Protein AF-A0A9E3C0Z9-F1 (afdb_monomer_lite)

Radius of gyration: 18.17 Å; chains: 1; bounding box: 45×45×58 Å

Foldseek 3Di:
DDDDDDPVVVVVVVVVVVVVVVVPDDDDPDPDPQDLVNLVVCCQVQVDASQLLQLLLVVQLVQKKWKWRRDQSQLNVCLVVLVVVVAHADDQPDPDAADNNQDDPRHGYAIQTAAIFGHDPDPLAATHGQADPCPSPDDQDCVRPQSVVLVVSQVRDSGHHNDGHQLNAADPVRAGPDPCRDFWMWIHHSSDIDIDTPVRVVVVCVSRVHDPRD

Structure (mmCIF, N/CA/C/O backbone):
data_AF-A0A9E3C0Z9-F1
#
_entry.id   AF-A0A9E3C0Z9-F1
#
loop_
_atom_site.group_PDB
_atom_site.id
_atom_site.type_symbol
_atom_site.label_atom_id
_atom_site.label_alt_id
_atom_site.label_comp_id
_atom_site.label_asym_id
_atom_site.label_entity_id
_atom_site.label_seq_id
_atom_site.pdbx_PDB_ins_code
_atom_site.Cartn_x
_atom_site.Cartn_y
_atom_site.Cartn_z
_atom_site.occupancy
_atom_site.B_iso_or_equiv
_atom_site.auth_seq_id
_atom_site.auth_comp_id
_atom_site.auth_asym_id
_atom_site.auth_atom_id
_atom_site.pdbx_PDB_model_num
ATOM 1 N N . MET A 1 1 ? 23.498 19.979 -34.510 1.00 37.72 1 MET A N 1
ATOM 2 C CA . MET A 1 1 ? 23.764 20.116 -33.060 1.00 37.72 1 MET A CA 1
ATOM 3 C C . MET A 1 1 ? 22.617 20.898 -32.436 1.00 37.72 1 MET A C 1
ATOM 5 O O . MET A 1 1 ? 22.517 22.094 -32.676 1.00 37.72 1 MET A O 1
ATOM 9 N N . ALA A 1 2 ? 21.702 20.225 -31.735 1.00 38.56 2 ALA A N 1
ATOM 10 C CA . ALA A 1 2 ? 20.576 20.875 -31.063 1.00 38.56 2 ALA A CA 1
ATOM 11 C C . ALA A 1 2 ? 21.010 21.354 -29.666 1.00 38.56 2 ALA A C 1
ATOM 13 O O . ALA A 1 2 ? 21.656 20.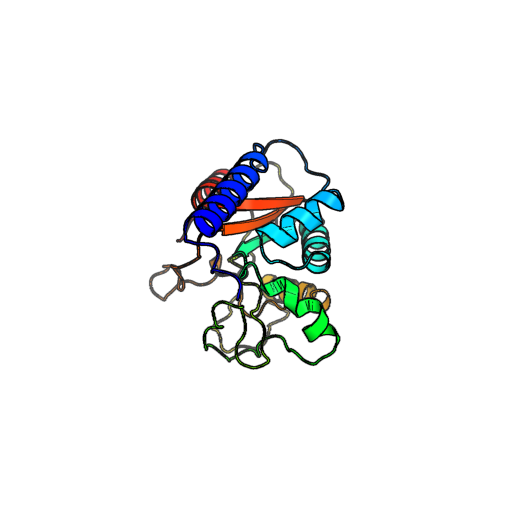607 -28.933 1.00 38.56 2 ALA A O 1
ATOM 14 N N . LYS A 1 3 ? 20.699 22.611 -29.325 1.00 37.94 3 LYS A N 1
ATOM 15 C CA . LYS A 1 3 ? 20.966 23.203 -28.002 1.00 37.94 3 LYS A CA 1
ATOM 16 C C . LYS A 1 3 ? 20.169 22.462 -26.913 1.00 37.94 3 LYS A C 1
ATOM 18 O O . LYS A 1 3 ? 19.029 22.083 -27.184 1.00 37.94 3 LYS A O 1
ATOM 23 N N . PRO A 1 4 ? 20.702 22.297 -25.689 1.00 42.84 4 PRO A N 1
ATOM 24 C CA . PRO A 1 4 ? 19.940 21.704 -24.601 1.00 42.84 4 PRO A CA 1
ATOM 25 C C . PRO A 1 4 ? 18.829 22.667 -24.165 1.00 42.84 4 PRO A C 1
ATOM 27 O O . PRO A 1 4 ? 19.066 23.862 -23.975 1.00 42.84 4 PRO A O 1
ATOM 30 N N . LEU A 1 5 ? 17.613 22.137 -24.021 1.00 43.59 5 LEU A N 1
ATOM 31 C CA . LEU A 1 5 ? 16.483 22.824 -23.399 1.00 43.59 5 LEU A CA 1
ATOM 32 C C . LEU A 1 5 ? 16.886 23.214 -21.970 1.00 43.59 5 LEU A C 1
ATOM 34 O O . LEU A 1 5 ? 17.076 22.362 -21.103 1.00 43.59 5 LEU A O 1
ATOM 38 N N . GLY A 1 6 ? 17.101 24.514 -21.771 1.00 38.06 6 GLY A N 1
ATOM 39 C CA . GLY A 1 6 ? 17.537 25.101 -20.511 1.00 38.06 6 GLY A CA 1
ATOM 40 C C . GLY A 1 6 ? 16.496 24.964 -19.401 1.00 38.06 6 GLY A C 1
ATOM 41 O O . GLY A 1 6 ? 15.332 24.653 -19.648 1.00 38.06 6 GLY A O 1
ATOM 42 N N . ALA A 1 7 ? 16.940 25.239 -18.174 1.00 44.16 7 ALA A N 1
ATOM 43 C CA . ALA A 1 7 ? 16.238 25.108 -16.893 1.00 44.16 7 ALA A CA 1
ATOM 44 C C . ALA A 1 7 ? 14.756 25.557 -16.843 1.00 44.16 7 ALA A C 1
ATOM 46 O O . ALA A 1 7 ? 14.018 25.080 -15.983 1.00 44.16 7 ALA A O 1
ATOM 47 N N . LEU A 1 8 ? 14.292 26.393 -17.781 1.00 42.88 8 LEU A N 1
ATOM 48 C CA . LEU A 1 8 ? 12.876 26.737 -17.950 1.00 42.88 8 LEU A CA 1
ATOM 49 C C . LEU A 1 8 ? 11.982 25.531 -18.289 1.00 42.88 8 LEU A C 1
ATOM 51 O O . LEU A 1 8 ? 10.854 25.477 -17.811 1.00 42.88 8 LEU A O 1
ATOM 55 N N . GLY A 1 9 ? 12.466 24.560 -19.075 1.00 37.34 9 GLY A N 1
ATOM 56 C CA . GLY A 1 9 ? 11.680 23.371 -19.438 1.00 37.34 9 GLY A CA 1
ATOM 57 C C . GLY A 1 9 ? 11.343 22.504 -18.221 1.00 37.34 9 GLY A C 1
ATOM 58 O O . GLY A 1 9 ? 10.203 22.088 -18.049 1.00 37.34 9 GLY A O 1
ATOM 59 N N . LYS A 1 10 ? 12.310 22.341 -17.306 1.00 43.31 10 LYS A N 1
ATOM 60 C CA . LYS A 1 10 ? 12.125 21.599 -16.049 1.00 43.31 10 LYS A CA 1
ATOM 61 C C . LYS A 1 10 ? 11.197 22.319 -15.066 1.00 43.31 10 LYS A C 1
ATOM 63 O O . LYS A 1 10 ? 10.419 21.666 -14.385 1.00 43.31 10 LYS A O 1
ATOM 68 N N . GLN A 1 11 ? 11.249 23.653 -14.995 1.00 40.62 11 GLN A N 1
ATOM 69 C CA . GLN A 1 11 ? 10.337 24.427 -14.141 1.00 40.62 11 GLN A CA 1
ATOM 70 C C . GLN A 1 11 ? 8.887 24.403 -14.644 1.00 40.62 11 GLN A C 1
ATOM 72 O O . GLN A 1 11 ? 7.968 24.394 -13.829 1.00 40.62 11 GLN A O 1
ATOM 77 N N . LEU A 1 12 ? 8.675 24.366 -15.963 1.00 37.91 12 LEU A N 1
ATOM 78 C CA . LEU A 1 12 ? 7.342 24.256 -16.559 1.00 37.91 12 LEU A CA 1
ATOM 79 C C . LEU A 1 12 ? 6.728 22.863 -16.366 1.00 37.91 12 LEU A C 1
ATOM 81 O O . LEU A 1 12 ? 5.563 22.792 -15.983 1.00 37.91 12 LEU A O 1
ATOM 85 N N . ASP A 1 13 ? 7.496 21.782 -16.531 1.00 41.84 13 ASP A N 1
ATOM 86 C CA . ASP A 1 13 ? 7.011 20.418 -16.252 1.00 41.84 13 ASP A CA 1
ATOM 87 C C . ASP A 1 13 ? 6.647 20.225 -14.771 1.00 41.84 13 ASP A C 1
ATOM 89 O O . ASP A 1 13 ? 5.604 19.655 -14.453 1.00 41.84 13 ASP A O 1
ATOM 93 N N . MET A 1 14 ? 7.445 20.789 -13.861 1.00 43.34 14 MET A N 1
ATOM 94 C CA . MET A 1 14 ? 7.212 20.721 -12.414 1.00 43.34 14 MET A CA 1
ATOM 95 C C . MET A 1 14 ? 6.005 21.572 -11.971 1.00 43.34 14 MET A C 1
ATOM 97 O O . MET A 1 14 ? 5.235 21.169 -11.108 1.00 43.34 14 MET A O 1
ATOM 101 N N . ALA A 1 15 ? 5.776 22.731 -12.598 1.00 36.97 15 ALA A N 1
ATOM 102 C CA . ALA A 1 15 ? 4.594 23.555 -12.328 1.00 36.97 15 ALA A CA 1
ATOM 103 C C . ALA A 1 15 ? 3.300 22.964 -12.929 1.00 36.97 15 ALA A C 1
ATOM 105 O O . ALA A 1 15 ? 2.201 23.198 -12.413 1.00 36.97 15 ALA A O 1
ATOM 106 N N . LEU A 1 16 ? 3.411 22.205 -14.025 1.00 34.78 16 LEU A N 1
ATOM 107 C CA . LEU A 1 16 ? 2.292 21.504 -14.657 1.00 34.78 16 LEU A CA 1
ATOM 108 C C . LEU A 1 16 ? 1.929 20.208 -13.915 1.00 34.78 16 LEU A C 1
ATOM 110 O O . LEU A 1 16 ? 0.736 19.899 -13.835 1.00 34.78 16 LEU A O 1
ATOM 114 N N . SER A 1 17 ? 2.901 19.499 -13.322 1.00 47.06 17 SER A N 1
ATOM 115 C CA . SER A 1 17 ? 2.630 18.371 -12.417 1.00 47.06 17 SER A CA 1
ATOM 116 C C . SER A 1 17 ? 1.926 18.851 -11.141 1.00 47.06 17 SER A C 1
ATOM 118 O O . SER A 1 17 ? 0.859 18.336 -10.807 1.00 47.06 17 SER A O 1
ATOM 120 N N . ASP A 1 18 ? 2.400 19.941 -10.529 1.00 41.12 18 ASP A N 1
ATOM 121 C CA . ASP A 1 18 ? 1.794 20.552 -9.336 1.00 41.12 18 ASP A CA 1
ATOM 122 C C . ASP A 1 18 ? 0.345 21.021 -9.560 1.00 41.12 18 ASP A C 1
ATOM 124 O O . ASP A 1 18 ? -0.516 20.895 -8.682 1.00 41.12 18 ASP A O 1
ATOM 128 N N . ARG A 1 19 ? 0.027 21.554 -10.750 1.00 38.38 19 ARG A N 1
ATOM 129 C CA . ARG A 1 19 ? -1.348 21.961 -11.096 1.00 38.38 19 ARG A CA 1
ATOM 130 C C . ARG A 1 19 ? -2.291 20.774 -11.285 1.00 38.38 19 ARG A C 1
ATOM 132 O O . ARG A 1 19 ? -3.454 20.877 -10.892 1.00 38.38 19 ARG A O 1
ATOM 139 N N . ARG A 1 20 ? -1.811 19.660 -11.848 1.00 43.78 20 ARG A N 1
ATOM 140 C CA . ARG A 1 20 ? -2.605 18.427 -12.007 1.00 43.78 20 ARG A CA 1
ATOM 141 C C . ARG A 1 20 ? -2.828 17.727 -10.664 1.00 43.78 20 ARG A C 1
ATOM 143 O O . ARG A 1 20 ? -3.947 17.296 -10.397 1.00 43.78 20 ARG A O 1
ATOM 150 N N . ILE A 1 21 ? -1.827 17.738 -9.780 1.00 47.19 21 ILE A N 1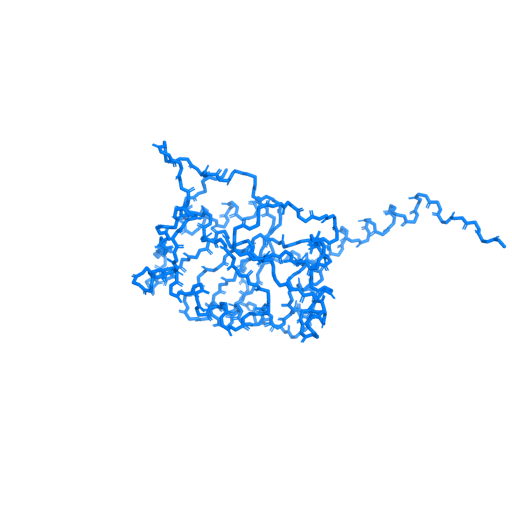
ATOM 151 C CA . ILE A 1 21 ? -1.921 17.226 -8.401 1.00 47.19 21 ILE A CA 1
ATOM 152 C C . ILE A 1 21 ? -2.981 17.994 -7.593 1.00 47.19 21 ILE A C 1
ATOM 154 O O . ILE A 1 21 ? -3.743 17.396 -6.836 1.00 47.19 21 ILE A O 1
ATOM 158 N N . ARG A 1 22 ? -3.106 19.316 -7.785 1.00 41.03 22 ARG A N 1
ATOM 159 C CA . ARG A 1 22 ? -4.135 20.127 -7.101 1.00 41.03 22 ARG A CA 1
ATOM 160 C C . ARG A 1 22 ? -5.556 19.891 -7.615 1.00 41.03 22 ARG A C 1
ATOM 162 O O . ARG A 1 22 ? -6.493 20.016 -6.832 1.00 41.03 22 ARG A O 1
ATOM 169 N N . GLN A 1 23 ? -5.739 19.545 -8.890 1.00 41.19 23 GLN A N 1
ATOM 170 C CA . GLN A 1 23 ? -7.071 19.292 -9.461 1.00 41.19 23 GLN A CA 1
ATOM 171 C C . GLN A 1 23 ? -7.642 17.907 -9.110 1.00 41.19 23 GLN A C 1
ATOM 173 O O . GLN A 1 23 ? -8.856 17.727 -9.182 1.00 41.19 23 GLN A O 1
ATOM 178 N N . ALA A 1 24 ? -6.808 16.961 -8.662 1.00 42.81 24 ALA A N 1
ATOM 179 C CA . ALA A 1 24 ? -7.244 15.637 -8.208 1.00 42.81 24 ALA A CA 1
ATOM 180 C C . ALA A 1 24 ? -7.701 15.592 -6.732 1.00 42.81 24 ALA A C 1
ATOM 182 O O . ALA A 1 24 ? -8.295 14.605 -6.297 1.00 42.81 24 ALA A O 1
ATOM 183 N N . ARG A 1 25 ? -7.476 16.654 -5.944 1.00 44.62 25 ARG A N 1
ATOM 184 C CA . ARG A 1 25 ? -7.856 16.706 -4.522 1.00 44.62 25 ARG A CA 1
ATOM 185 C C . ARG A 1 25 ? -9.339 17.038 -4.354 1.00 44.62 25 ARG A C 1
ATOM 187 O O . ARG A 1 25 ? -9.722 18.193 -4.176 1.00 44.62 25 ARG A O 1
ATOM 194 N N . ARG A 1 26 ? -10.187 16.010 -4.418 1.00 44.75 26 ARG A N 1
ATOM 195 C CA . ARG A 1 26 ? -11.605 16.100 -4.039 1.00 44.75 26 ARG A CA 1
ATOM 196 C C . ARG A 1 26 ? -11.797 15.771 -2.550 1.00 44.75 26 ARG A C 1
ATOM 198 O O . ARG A 1 26 ? -11.139 14.865 -2.044 1.00 44.75 26 ARG A O 1
ATOM 205 N N . PRO A 1 27 ? -12.698 16.476 -1.843 1.00 38.78 27 PRO A N 1
ATOM 206 C CA . PRO A 1 27 ? -12.999 16.200 -0.442 1.00 38.78 27 PRO A CA 1
ATOM 207 C C . PRO A 1 27 ? -13.620 14.806 -0.236 1.00 38.78 27 PRO A C 1
ATOM 209 O O . PRO A 1 27 ? -14.309 14.263 -1.097 1.00 38.78 27 PRO A O 1
ATOM 212 N N . MET A 1 28 ? -13.365 14.262 0.954 1.00 45.06 28 MET A N 1
ATOM 213 C CA . MET A 1 28 ? -13.504 12.868 1.403 1.00 45.06 28 MET A CA 1
ATOM 214 C C . MET A 1 28 ? -14.948 12.317 1.519 1.00 45.06 28 MET A C 1
ATOM 216 O O . MET A 1 28 ? -15.172 11.366 2.264 1.00 45.06 28 MET A O 1
ATOM 220 N N . SER A 1 29 ? -15.946 12.901 0.846 1.00 38.38 29 SER A N 1
ATOM 221 C CA . SER A 1 29 ? -17.374 12.611 1.091 1.00 38.38 29 SER A CA 1
ATOM 222 C C . SER A 1 29 ? -18.146 11.971 -0.069 1.00 38.38 29 SER A C 1
ATOM 224 O O . SER A 1 29 ? -19.364 11.844 0.022 1.00 38.38 29 SER A O 1
ATOM 226 N N . ALA A 1 30 ? -17.481 11.516 -1.131 1.00 39.59 30 ALA A N 1
ATOM 227 C CA . ALA A 1 30 ? -18.121 10.715 -2.175 1.00 39.59 30 ALA A CA 1
ATOM 228 C C . ALA A 1 30 ? -17.538 9.299 -2.171 1.00 39.59 30 ALA A C 1
ATOM 230 O O . ALA A 1 30 ? -16.322 9.133 -2.229 1.00 39.59 30 ALA A O 1
ATOM 231 N N . GLN A 1 31 ? -18.398 8.280 -2.100 1.00 40.19 31 GLN A N 1
ATOM 232 C CA . GLN A 1 31 ? -18.028 6.905 -2.436 1.00 40.19 31 GLN A CA 1
ATOM 233 C C . GLN A 1 31 ? -17.486 6.907 -3.868 1.00 40.19 31 GLN A C 1
ATOM 235 O O . GLN A 1 31 ? -18.240 7.080 -4.825 1.00 40.19 31 GLN A O 1
ATOM 240 N N . PHE A 1 32 ? -16.170 6.780 -4.020 1.00 41.69 32 PHE A N 1
ATOM 241 C CA . PHE A 1 32 ? -15.554 6.666 -5.332 1.00 41.69 32 PHE A CA 1
ATOM 242 C C . PHE A 1 32 ? -15.734 5.224 -5.800 1.00 41.69 32 PHE A C 1
ATOM 244 O O . PHE A 1 32 ? -15.020 4.325 -5.353 1.00 41.69 32 PHE A O 1
ATOM 251 N N . MET A 1 33 ? -16.679 5.007 -6.715 1.00 45.91 33 MET A N 1
ATOM 252 C CA . MET A 1 33 ? -16.516 3.932 -7.688 1.00 45.91 33 MET A CA 1
ATOM 253 C C . MET A 1 33 ? -15.377 4.377 -8.605 1.00 45.91 33 MET A C 1
ATOM 255 O O . MET A 1 33 ? -15.561 5.260 -9.438 1.00 45.91 33 MET A O 1
ATOM 259 N N . CYS A 1 34 ? -14.178 3.855 -8.352 1.00 59.25 34 CYS A N 1
ATOM 260 C CA . CYS A 1 34 ? -12.999 4.127 -9.166 1.00 59.25 34 CYS A CA 1
ATOM 261 C C . CYS A 1 34 ? -13.269 3.585 -10.575 1.00 59.25 34 CYS A C 1
ATOM 263 O O . CYS A 1 34 ? -13.591 2.408 -10.731 1.00 59.25 34 CYS A O 1
ATOM 265 N N . THR A 1 35 ? -13.215 4.449 -11.581 1.00 67.06 35 THR A N 1
ATOM 266 C CA . THR A 1 35 ? -13.269 4.045 -12.989 1.00 67.06 35 THR A CA 1
ATOM 267 C C . THR A 1 35 ? -11.887 3.575 -13.454 1.00 67.06 35 THR A C 1
ATOM 269 O O . THR A 1 35 ? -10.879 3.917 -12.835 1.00 67.06 35 THR A O 1
ATOM 272 N N . ASP A 1 36 ? -11.795 2.870 -14.584 1.00 66.25 36 ASP A N 1
ATOM 273 C CA . ASP A 1 36 ? -10.499 2.491 -15.182 1.00 66.25 36 ASP A CA 1
ATOM 274 C C . ASP A 1 36 ? -9.583 3.713 -15.409 1.00 66.25 36 ASP A C 1
ATOM 276 O O . ASP A 1 36 ? -8.363 3.646 -15.248 1.00 66.25 36 ASP A O 1
ATOM 280 N N . SER A 1 37 ? -10.178 4.870 -15.729 1.00 65.19 37 SER A N 1
ATOM 281 C CA . SER A 1 37 ? -9.447 6.131 -15.887 1.00 65.19 37 SER A CA 1
ATOM 282 C C . SER A 1 37 ? -8.872 6.655 -14.568 1.00 65.19 37 SER A C 1
ATOM 284 O O . SER A 1 37 ? -7.829 7.312 -14.584 1.00 65.19 37 SER A O 1
ATOM 286 N N . ASP A 1 38 ? -9.531 6.390 -13.440 1.00 84.00 38 ASP A N 1
ATOM 287 C CA . ASP A 1 38 ? -9.053 6.795 -12.117 1.00 84.00 38 ASP A CA 1
ATOM 288 C C . ASP A 1 38 ? -7.881 5.910 -11.669 1.00 84.00 38 ASP A C 1
ATOM 290 O O . ASP A 1 38 ? -6.926 6.412 -11.079 1.00 84.00 38 ASP A O 1
ATOM 294 N N . ILE A 1 39 ? -7.906 4.617 -12.014 1.00 86.50 39 ILE A N 1
ATOM 295 C CA . ILE A 1 39 ? -6.823 3.670 -11.707 1.00 86.50 39 ILE A CA 1
ATOM 296 C C . ILE A 1 39 ? -5.547 4.044 -12.465 1.00 86.50 39 ILE A C 1
ATOM 298 O O . ILE A 1 39 ? -4.479 4.118 -11.860 1.00 86.50 39 ILE A O 1
ATOM 302 N N . ALA A 1 40 ? -5.641 4.340 -13.764 1.00 86.19 40 ALA A N 1
ATOM 303 C CA . ALA A 1 40 ? -4.482 4.759 -14.556 1.00 86.19 40 ALA A CA 1
ATOM 304 C C . ALA A 1 40 ? -3.884 6.090 -14.060 1.00 86.19 40 ALA A C 1
ATOM 306 O O . ALA A 1 40 ? -2.664 6.251 -13.997 1.00 86.19 40 ALA A O 1
ATOM 307 N N . ALA A 1 41 ? -4.735 7.045 -13.667 1.00 87.62 41 ALA A N 1
ATOM 308 C CA . ALA A 1 41 ? -4.272 8.288 -13.057 1.00 87.62 41 ALA A CA 1
ATOM 309 C C . ALA A 1 41 ? -3.580 8.031 -11.708 1.00 87.62 41 ALA A C 1
ATOM 311 O O . ALA A 1 41 ? -2.529 8.612 -11.432 1.00 87.62 41 ALA A O 1
ATOM 312 N N . LEU A 1 42 ? -4.140 7.140 -10.886 1.00 90.19 42 LEU A N 1
ATOM 313 C CA . LEU A 1 42 ? -3.561 6.765 -9.602 1.00 90.19 42 LEU A CA 1
ATOM 314 C C . LEU A 1 42 ? -2.229 6.021 -9.764 1.00 90.19 42 LEU A C 1
ATOM 316 O O . LEU A 1 42 ? -1.317 6.295 -8.990 1.00 90.19 42 LEU A O 1
ATOM 320 N N . GLU A 1 43 ? -2.070 5.151 -10.765 1.00 91.31 43 GLU A N 1
ATOM 321 C CA . GLU A 1 43 ? -0.785 4.506 -11.087 1.00 91.31 43 GLU A CA 1
ATOM 322 C C . GLU A 1 43 ? 0.302 5.554 -11.348 1.00 91.31 43 GLU A C 1
ATOM 324 O O . GLU A 1 43 ? 1.357 5.527 -10.713 1.00 91.31 43 GLU A O 1
ATOM 329 N N . GLY A 1 44 ? 0.014 6.538 -12.205 1.00 87.25 44 GLY A N 1
ATOM 330 C CA . GLY A 1 44 ? 0.966 7.601 -12.523 1.00 87.25 44 GLY A CA 1
ATOM 331 C C . GLY A 1 44 ? 1.327 8.495 -11.331 1.00 87.25 44 GLY A C 1
ATOM 332 O O . GLY A 1 44 ? 2.460 8.956 -11.246 1.00 87.25 44 GLY A O 1
ATOM 333 N N . LEU A 1 45 ? 0.385 8.741 -10.413 1.00 88.69 45 LEU A N 1
ATOM 334 C CA . LEU A 1 45 ? 0.603 9.613 -9.250 1.00 88.69 45 LEU A CA 1
ATOM 335 C C . LEU A 1 45 ? 1.225 8.896 -8.047 1.00 88.69 45 LEU A C 1
ATOM 337 O O . LEU A 1 45 ? 1.955 9.516 -7.282 1.00 88.69 45 LEU A O 1
ATOM 341 N N . SER A 1 46 ? 0.907 7.618 -7.850 1.00 90.31 46 SER A N 1
ATOM 342 C CA . SER A 1 46 ? 1.371 6.842 -6.692 1.00 90.31 46 SER A CA 1
ATOM 343 C C . SER A 1 46 ? 2.596 5.986 -6.990 1.00 90.31 46 SER A C 1
ATOM 345 O O . SER A 1 46 ? 3.244 5.509 -6.065 1.00 90.31 46 SER A O 1
ATOM 347 N N . GLY A 1 47 ? 2.891 5.720 -8.265 1.00 89.12 47 GLY A N 1
ATOM 348 C CA . GLY A 1 47 ? 3.899 4.745 -8.669 1.00 89.12 47 GLY A CA 1
ATOM 349 C C . GLY A 1 47 ? 3.485 3.282 -8.444 1.00 89.12 47 GLY A C 1
ATOM 350 O O . GLY A 1 47 ? 4.303 2.382 -8.660 1.00 89.12 47 GLY A O 1
ATOM 351 N N . MET A 1 48 ? 2.253 3.022 -7.983 1.00 92.38 48 MET A N 1
ATOM 352 C CA . MET A 1 48 ? 1.699 1.675 -7.812 1.00 92.38 48 MET A CA 1
ATOM 353 C C . MET A 1 48 ? 1.167 1.133 -9.137 1.00 92.38 48 MET A C 1
ATOM 355 O O . MET A 1 48 ? 0.645 1.879 -9.950 1.00 92.38 48 MET A O 1
ATOM 359 N N . TYR A 1 49 ? 1.264 -0.175 -9.344 1.00 93.88 49 TYR A N 1
ATOM 360 C CA . TYR A 1 49 ? 0.854 -0.815 -10.589 1.00 93.88 49 TYR A CA 1
ATOM 361 C C . TYR A 1 49 ? -0.670 -0.979 -10.639 1.00 93.88 49 TYR A C 1
ATOM 363 O O . TYR A 1 49 ? -1.265 -1.464 -9.678 1.00 93.88 49 TYR A O 1
ATOM 371 N N . ALA A 1 50 ? -1.304 -0.612 -11.751 1.00 93.25 50 ALA A N 1
ATOM 372 C CA . ALA A 1 50 ? -2.760 -0.567 -11.902 1.00 93.25 50 ALA A CA 1
ATOM 373 C C . ALA A 1 50 ? -3.471 -1.892 -11.540 1.00 93.25 50 ALA A C 1
ATOM 375 O O . ALA A 1 50 ? -4.363 -1.871 -10.690 1.00 93.25 50 ALA A O 1
ATOM 376 N N . PRO A 1 51 ? -3.046 -3.067 -12.044 1.00 94.00 51 PRO A N 1
ATOM 377 C CA . PRO A 1 51 ? -3.605 -4.343 -11.594 1.00 94.00 51 PRO A CA 1
ATOM 378 C C . PRO A 1 51 ? -3.435 -4.617 -10.097 1.00 94.00 51 PRO A C 1
ATOM 380 O O . PRO A 1 51 ? -4.305 -5.233 -9.488 1.00 94.00 51 PRO A O 1
ATOM 383 N N . ASP A 1 52 ? -2.346 -4.159 -9.477 1.00 95.44 52 ASP A N 1
ATOM 384 C CA . ASP A 1 52 ? -2.153 -4.315 -8.033 1.00 95.44 52 ASP A CA 1
ATOM 385 C C . ASP A 1 52 ? -3.096 -3.383 -7.250 1.00 95.44 52 ASP A C 1
ATOM 387 O O . ASP A 1 52 ? -3.665 -3.806 -6.244 1.00 95.44 52 ASP A O 1
ATOM 391 N N . ILE A 1 53 ? -3.334 -2.157 -7.736 1.00 95.06 53 ILE A N 1
ATOM 392 C CA . ILE A 1 53 ? -4.342 -1.224 -7.196 1.00 95.06 53 ILE A CA 1
ATOM 393 C C . ILE A 1 53 ? -5.730 -1.880 -7.203 1.00 95.06 53 ILE A C 1
ATOM 395 O O . ILE A 1 53 ? -6.411 -1.872 -6.177 1.00 95.06 53 ILE A O 1
ATOM 399 N N . GLU A 1 54 ? -6.133 -2.500 -8.315 1.00 94.12 54 GLU A N 1
ATOM 400 C CA . GLU A 1 54 ? -7.415 -3.211 -8.426 1.00 94.12 54 GLU A CA 1
ATOM 401 C C . GLU A 1 54 ? -7.537 -4.344 -7.402 1.00 94.12 54 GLU A C 1
ATOM 403 O O . GLU A 1 54 ? -8.563 -4.472 -6.726 1.00 94.12 54 GLU A O 1
ATOM 408 N N . GLN A 1 55 ? -6.484 -5.156 -7.243 1.00 95.31 55 GLN A N 1
ATOM 409 C CA . GLN A 1 55 ? -6.474 -6.216 -6.234 1.00 95.31 55 GLN A CA 1
ATOM 410 C C . GLN A 1 55 ? -6.602 -5.630 -4.825 1.00 95.31 55 GLN A C 1
ATOM 412 O O . GLN A 1 55 ? -7.391 -6.124 -4.022 1.00 95.31 55 GLN A O 1
ATOM 417 N N . LEU A 1 56 ? -5.874 -4.559 -4.512 1.00 95.25 56 LEU A N 1
ATOM 418 C CA . LEU A 1 56 ? -5.928 -3.917 -3.198 1.00 95.25 56 LEU A CA 1
ATOM 419 C C . LEU A 1 56 ? -7.303 -3.319 -2.901 1.00 95.25 56 LEU A C 1
ATOM 421 O O . LEU A 1 56 ? -7.809 -3.486 -1.790 1.00 95.25 56 LEU A O 1
ATOM 425 N N . MET A 1 57 ? -7.948 -2.698 -3.889 1.00 93.75 57 MET A N 1
ATOM 426 C CA . MET A 1 57 ? -9.339 -2.266 -3.772 1.00 93.75 57 MET A CA 1
ATOM 427 C C . MET A 1 57 ? -10.270 -3.456 -3.520 1.00 93.75 57 MET A C 1
ATOM 429 O O . MET A 1 57 ? -11.089 -3.411 -2.603 1.00 93.75 57 MET A O 1
ATOM 433 N N . HIS A 1 58 ? -10.120 -4.553 -4.267 1.00 93.12 58 HIS A N 1
ATOM 434 C CA . HIS A 1 58 ? -10.924 -5.753 -4.053 1.00 93.12 58 HIS A CA 1
ATOM 435 C C . HIS A 1 58 ? -10.785 -6.283 -2.616 1.00 93.12 58 HIS A C 1
ATOM 437 O O . HIS A 1 58 ? -11.791 -6.540 -1.955 1.00 93.12 58 HIS A O 1
ATOM 443 N N . PHE A 1 59 ? -9.566 -6.358 -2.079 1.00 91.88 59 PHE A N 1
ATOM 444 C CA . PHE A 1 59 ? -9.342 -6.719 -0.674 1.00 91.88 59 PHE A CA 1
ATOM 445 C C . PHE A 1 59 ? -9.939 -5.697 0.303 1.00 91.88 59 PHE A C 1
ATOM 447 O O . PHE A 1 59 ? -10.556 -6.080 1.293 1.00 91.88 59 PHE A O 1
ATOM 454 N N . ALA A 1 60 ? -9.817 -4.398 0.034 1.00 91.56 60 ALA A N 1
ATOM 455 C CA . ALA A 1 60 ? -10.403 -3.364 0.886 1.00 91.56 60 ALA A CA 1
ATOM 456 C C . ALA A 1 60 ? -11.941 -3.421 0.921 1.00 91.56 60 ALA A C 1
ATOM 458 O O . ALA A 1 60 ? -12.561 -3.004 1.904 1.00 91.56 60 ALA A O 1
ATOM 459 N N . SER A 1 61 ? -12.576 -3.967 -0.121 1.00 89.62 61 SER A N 1
ATOM 460 C CA . SER A 1 61 ? -14.030 -4.158 -0.157 1.00 89.62 61 SER A CA 1
ATOM 461 C C . SER A 1 61 ? -14.527 -5.159 0.896 1.00 89.62 61 SER A C 1
ATOM 463 O O . SER A 1 61 ? -15.660 -5.046 1.359 1.00 89.62 61 SER A O 1
ATOM 465 N N . SER A 1 62 ? -13.667 -6.070 1.374 1.00 87.56 62 SER A N 1
ATOM 466 C CA . SER A 1 62 ? -14.000 -7.055 2.413 1.00 87.56 62 SER A CA 1
ATOM 467 C C . SER A 1 62 ? -13.909 -6.504 3.847 1.00 87.56 62 SER A C 1
ATOM 469 O O . SER A 1 62 ? -13.702 -7.267 4.791 1.00 87.56 62 SER A O 1
ATOM 471 N N . GLY A 1 63 ? -13.998 -5.182 4.025 1.00 87.25 63 GLY A N 1
ATOM 472 C CA . GLY A 1 63 ? -13.903 -4.532 5.337 1.00 87.25 63 GLY A CA 1
ATOM 473 C C . GLY A 1 63 ? -12.472 -4.361 5.851 1.00 87.25 63 GLY A C 1
ATOM 474 O O . GLY A 1 63 ? -12.260 -4.292 7.061 1.00 87.25 63 GLY A O 1
ATOM 475 N N . LEU A 1 64 ? -11.483 -4.304 4.957 1.00 90.19 64 LEU A N 1
ATOM 476 C CA . LEU A 1 64 ? -10.101 -3.985 5.312 1.00 90.19 64 LEU A CA 1
ATOM 477 C C . LEU A 1 64 ? -9.791 -2.515 5.011 1.00 90.19 64 LEU A C 1
ATOM 479 O O . LEU A 1 64 ? -10.224 -1.966 3.998 1.00 90.19 64 LEU A O 1
ATOM 483 N N . LEU A 1 65 ? -9.011 -1.903 5.895 1.00 91.75 65 LEU A N 1
ATOM 484 C CA . LEU A 1 65 ? -8.299 -0.656 5.653 1.00 91.75 65 LEU A CA 1
ATOM 485 C C . LEU A 1 65 ? -6.831 -1.001 5.419 1.00 91.75 65 LEU A C 1
ATOM 487 O O . LEU A 1 65 ? -6.199 -1.610 6.284 1.00 91.75 65 LEU A O 1
ATOM 491 N N . LEU A 1 66 ? -6.310 -0.605 4.261 1.00 93.44 66 LEU A N 1
ATOM 492 C CA . LEU A 1 66 ? -4.905 -0.764 3.904 1.00 93.44 66 LEU A CA 1
ATOM 493 C C . LEU A 1 66 ? -4.315 0.609 3.602 1.00 93.44 66 LEU A C 1
ATOM 495 O O . LEU A 1 66 ? -4.932 1.404 2.897 1.00 93.44 66 LEU A O 1
ATOM 499 N N . ILE A 1 67 ? -3.121 0.890 4.107 1.00 93.75 67 ILE A N 1
ATOM 500 C CA . ILE A 1 67 ? -2.413 2.141 3.825 1.00 93.75 67 ILE A CA 1
ATOM 501 C C . ILE A 1 67 ? -1.004 1.788 3.392 1.00 93.75 67 ILE A C 1
ATOM 503 O O . ILE A 1 67 ? -0.291 1.090 4.111 1.00 93.75 67 ILE A O 1
ATOM 507 N N . PHE A 1 68 ? -0.603 2.292 2.234 1.00 93.94 68 PHE A N 1
ATOM 508 C CA . PHE A 1 68 ? 0.733 2.109 1.683 1.00 93.94 68 PHE A CA 1
ATOM 509 C C . PHE A 1 68 ? 1.417 3.455 1.544 1.00 93.94 68 PHE A C 1
ATOM 511 O O . PHE A 1 68 ? 0.779 4.438 1.165 1.00 93.94 68 PHE A O 1
ATOM 518 N N . ARG A 1 69 ? 2.724 3.495 1.798 1.00 92.38 69 ARG A N 1
ATOM 519 C CA . ARG A 1 69 ? 3.543 4.596 1.290 1.00 92.38 69 ARG A CA 1
ATOM 520 C C . ARG A 1 69 ? 3.641 4.455 -0.226 1.00 92.38 69 ARG A C 1
ATOM 522 O O . ARG A 1 69 ? 3.855 3.347 -0.722 1.00 92.38 69 ARG A O 1
ATOM 529 N N . CYS A 1 70 ? 3.520 5.565 -0.947 1.00 90.88 70 CYS A N 1
ATOM 530 C CA . CYS A 1 70 ? 3.731 5.554 -2.388 1.00 90.88 70 CYS A CA 1
ATOM 531 C C . CYS A 1 70 ? 5.171 5.097 -2.696 1.00 90.88 70 CYS A C 1
ATOM 533 O O . CYS A 1 70 ? 6.123 5.610 -2.091 1.00 90.88 70 CYS A O 1
ATOM 535 N N . PRO A 1 71 ? 5.369 4.108 -3.583 1.00 87.44 71 PRO A N 1
ATOM 536 C CA . PRO A 1 71 ? 6.693 3.805 -4.114 1.00 87.44 71 PRO A CA 1
ATOM 537 C C . PRO A 1 71 ? 7.231 4.976 -4.959 1.00 87.44 71 PRO A C 1
ATOM 539 O O . PRO A 1 71 ? 6.556 5.976 -5.182 1.00 87.44 71 PRO A O 1
ATOM 542 N N . SER A 1 72 ? 8.467 4.853 -5.459 1.00 81.25 72 SER A N 1
ATOM 543 C CA . SER A 1 72 ? 8.981 5.811 -6.452 1.00 81.25 72 SER A CA 1
ATOM 544 C C . SER A 1 72 ? 8.055 5.835 -7.673 1.00 81.25 72 SER A C 1
ATOM 546 O O . SER A 1 72 ? 7.604 4.769 -8.103 1.00 81.25 72 SER A O 1
ATOM 548 N N . GLU A 1 73 ? 7.827 7.018 -8.250 1.00 73.75 73 GLU A N 1
ATOM 549 C CA . GLU A 1 73 ? 6.945 7.247 -9.407 1.00 73.75 73 GLU A CA 1
ATOM 550 C C . GLU A 1 73 ? 7.271 6.341 -10.610 1.00 73.75 73 GLU A C 1
ATOM 552 O O . GLU A 1 73 ? 6.394 6.022 -11.402 1.00 73.75 73 GLU A O 1
ATOM 557 N N . TYR A 1 74 ? 8.505 5.839 -10.716 1.00 75.62 74 TYR A N 1
ATOM 558 C CA . TYR A 1 74 ? 8.936 4.947 -11.800 1.00 75.62 74 TYR A CA 1
ATOM 559 C C . TYR A 1 74 ? 8.779 3.453 -11.494 1.00 75.62 74 TYR A C 1
ATOM 561 O O . TYR A 1 74 ? 9.078 2.616 -12.345 1.00 75.62 74 TYR A O 1
ATOM 569 N N . SER A 1 75 ? 8.329 3.080 -10.295 1.00 78.19 75 SER A N 1
ATOM 570 C CA . SER A 1 75 ? 8.351 1.679 -9.851 1.00 78.19 75 SER A CA 1
ATOM 571 C C . SER A 1 75 ? 7.436 0.793 -10.701 1.00 78.19 75 SER A C 1
ATOM 573 O O . SER A 1 75 ? 7.851 -0.297 -11.102 1.00 78.19 75 SER A O 1
ATOM 575 N N . TYR A 1 76 ? 6.241 1.277 -11.062 1.00 84.19 76 TYR A N 1
ATOM 576 C CA . TYR A 1 76 ? 5.308 0.546 -11.929 1.00 84.19 76 TYR A CA 1
ATOM 577 C C . TYR A 1 76 ? 5.883 0.258 -13.328 1.00 84.19 76 TYR A C 1
ATOM 579 O O . TYR A 1 76 ? 5.534 -0.755 -13.937 1.00 84.19 76 TYR A O 1
ATOM 587 N N . ALA A 1 77 ? 6.823 1.073 -13.826 1.00 86.25 77 ALA A N 1
ATOM 588 C CA . ALA A 1 77 ? 7.429 0.883 -15.147 1.00 86.25 77 ALA A CA 1
ATOM 589 C C . ALA A 1 77 ? 8.174 -0.462 -15.269 1.00 86.25 77 ALA A C 1
ATOM 591 O O . ALA A 1 77 ? 8.347 -0.990 -16.370 1.00 86.25 77 ALA A O 1
ATOM 592 N N . TYR A 1 78 ? 8.564 -1.063 -14.140 1.00 87.00 78 TYR A N 1
ATOM 593 C CA . TYR A 1 78 ? 9.210 -2.374 -14.098 1.00 87.00 78 TYR A CA 1
ATOM 594 C C . TYR A 1 78 ? 8.240 -3.557 -14.107 1.00 87.00 78 TYR A C 1
ATOM 596 O O . TYR A 1 78 ? 8.708 -4.695 -14.156 1.00 87.00 78 TYR A O 1
ATOM 604 N N . ALA A 1 79 ? 6.921 -3.337 -14.119 1.00 86.94 79 ALA A N 1
ATOM 605 C CA . ALA A 1 79 ? 5.928 -4.411 -14.117 1.00 86.94 79 ALA A CA 1
ATOM 606 C C . ALA A 1 79 ? 6.173 -5.433 -15.243 1.00 86.94 79 ALA A C 1
ATOM 608 O O . ALA A 1 79 ? 6.266 -6.635 -14.988 1.00 86.94 79 ALA A O 1
ATOM 609 N N . LYS A 1 80 ? 6.405 -4.954 -16.474 1.00 85.62 80 LYS A N 1
ATOM 610 C CA . LYS A 1 80 ? 6.729 -5.815 -17.627 1.00 85.62 80 LYS A CA 1
ATOM 611 C C . LYS A 1 80 ? 8.019 -6.608 -17.419 1.00 85.62 80 LYS A C 1
ATOM 613 O O . LYS A 1 80 ? 8.078 -7.784 -17.767 1.00 85.62 80 LYS A O 1
ATOM 618 N N . SER A 1 81 ? 9.042 -5.992 -16.830 1.00 87.44 81 SER A N 1
ATOM 619 C CA . SER A 1 81 ? 10.320 -6.653 -16.542 1.00 87.44 81 SER A CA 1
ATOM 620 C C . SER A 1 81 ? 10.183 -7.725 -15.459 1.00 87.44 81 SER A C 1
ATOM 622 O O . SER A 1 81 ? 10.811 -8.778 -15.556 1.00 87.44 81 SER A O 1
ATOM 624 N N . ILE A 1 82 ? 9.338 -7.498 -14.447 1.00 86.75 82 ILE A N 1
ATOM 625 C CA . ILE A 1 82 ? 9.021 -8.501 -13.421 1.00 86.75 82 ILE A CA 1
ATOM 626 C C . ILE A 1 82 ? 8.273 -9.680 -14.056 1.00 86.75 82 ILE A C 1
ATOM 628 O O . ILE A 1 82 ? 8.658 -10.829 -13.846 1.00 86.75 82 ILE A O 1
ATOM 632 N N . GLN A 1 83 ? 7.252 -9.411 -14.876 1.00 87.38 83 GLN A N 1
ATOM 633 C CA . GLN A 1 83 ? 6.476 -10.444 -15.574 1.00 87.38 83 GLN A CA 1
ATOM 634 C C . GLN A 1 83 ? 7.334 -11.269 -16.545 1.00 87.38 83 GLN A C 1
ATOM 636 O O . GLN A 1 83 ? 7.177 -12.484 -16.626 1.00 87.38 83 GLN A O 1
ATOM 641 N N . ALA A 1 84 ? 8.272 -10.625 -17.244 1.00 87.25 84 ALA A N 1
ATOM 642 C CA . ALA A 1 84 ? 9.229 -11.284 -18.132 1.00 87.25 84 ALA A CA 1
ATOM 643 C C . ALA A 1 84 ? 10.384 -11.985 -17.384 1.00 87.25 84 ALA A C 1
ATOM 645 O O . ALA A 1 84 ? 11.214 -12.642 -18.011 1.00 87.25 84 ALA A O 1
ATOM 646 N N . GLY A 1 85 ? 10.481 -11.828 -16.059 1.00 85.62 85 GLY A N 1
ATOM 647 C CA . GLY A 1 85 ? 11.531 -12.420 -15.226 1.00 85.62 85 GLY A CA 1
ATOM 648 C C . GLY A 1 85 ? 12.920 -11.781 -15.365 1.00 85.62 85 GLY A C 1
ATOM 649 O O . GLY A 1 85 ? 13.889 -12.300 -14.800 1.00 85.62 85 GLY A O 1
ATOM 650 N N . THR A 1 86 ? 13.036 -10.664 -16.090 1.00 87.62 86 THR A N 1
ATOM 651 C CA . THR A 1 86 ? 14.284 -9.899 -16.260 1.00 87.62 86 THR A CA 1
ATOM 652 C C . THR A 1 86 ? 14.566 -8.986 -15.067 1.00 87.62 86 THR A C 1
ATOM 654 O O . THR A 1 86 ? 15.726 -8.701 -14.767 1.00 87.62 86 THR A O 1
ATOM 657 N N . ALA A 1 87 ? 13.519 -8.602 -14.337 1.00 87.44 87 ALA A N 1
ATOM 658 C CA . ALA A 1 87 ? 13.591 -8.007 -13.011 1.00 87.44 87 ALA A CA 1
ATOM 659 C C . ALA A 1 87 ? 12.928 -8.931 -11.980 1.00 87.44 87 ALA A C 1
ATOM 661 O O . ALA A 1 87 ? 12.167 -9.836 -12.325 1.00 87.44 87 ALA A O 1
ATOM 662 N N . ARG A 1 88 ? 13.234 -8.739 -10.696 1.00 85.25 88 ARG A N 1
ATOM 663 C CA . ARG A 1 88 ? 12.640 -9.521 -9.601 1.00 85.25 88 ARG A CA 1
ATOM 664 C C . ARG A 1 88 ? 12.217 -8.606 -8.459 1.00 85.25 88 ARG A C 1
ATOM 666 O O . ARG A 1 88 ? 12.921 -7.635 -8.198 1.00 85.25 88 ARG A O 1
ATOM 673 N N . PRO A 1 89 ? 11.149 -8.928 -7.716 1.00 81.25 89 PRO A N 1
ATOM 674 C CA . PRO A 1 89 ? 10.938 -8.317 -6.415 1.00 81.25 89 PRO A CA 1
ATOM 675 C C . PRO A 1 89 ? 12.177 -8.542 -5.553 1.00 81.25 89 PRO A C 1
ATOM 677 O O . PRO A 1 89 ? 12.833 -9.589 -5.635 1.00 81.25 89 PRO A O 1
ATOM 680 N N . LYS A 1 90 ? 12.519 -7.545 -4.747 1.00 78.69 90 LYS A N 1
ATOM 681 C CA . LYS A 1 90 ? 13.632 -7.654 -3.811 1.00 78.69 90 LYS A CA 1
ATOM 682 C C . LYS A 1 90 ? 13.444 -8.879 -2.884 1.00 78.69 90 LYS A C 1
ATOM 684 O O . LYS A 1 90 ? 12.317 -9.196 -2.530 1.00 78.69 90 LYS A O 1
ATOM 689 N N . PRO A 1 91 ? 14.477 -9.648 -2.523 1.00 75.62 91 PRO A N 1
ATOM 690 C CA . PRO A 1 91 ? 14.301 -10.742 -1.572 1.00 75.62 91 PRO A CA 1
ATOM 691 C C . PRO A 1 91 ? 14.149 -10.214 -0.142 1.00 75.62 91 PRO A C 1
ATOM 693 O O . PRO A 1 91 ? 14.819 -9.247 0.232 1.00 75.62 91 PRO A O 1
ATOM 696 N N . ALA A 1 92 ? 13.354 -10.911 0.676 1.00 65.38 92 ALA A N 1
ATOM 697 C CA . ALA A 1 92 ? 13.330 -10.686 2.119 1.00 65.38 92 ALA A CA 1
ATOM 698 C C . ALA A 1 92 ? 14.756 -10.832 2.688 1.00 65.38 92 ALA A C 1
ATOM 700 O O . ALA A 1 92 ? 15.457 -11.798 2.382 1.00 65.38 92 ALA A O 1
ATOM 701 N N . GLY A 1 93 ? 15.210 -9.848 3.469 1.00 66.06 93 GLY A N 1
ATOM 702 C CA . GLY A 1 93 ? 16.571 -9.801 4.021 1.00 66.06 93 GLY A CA 1
ATOM 703 C C . GLY A 1 93 ? 17.574 -8.950 3.230 1.00 66.06 93 GLY A C 1
ATOM 704 O O . GLY A 1 93 ? 18.698 -8.755 3.693 1.00 66.06 93 GLY A O 1
ATOM 705 N N . VAL A 1 94 ? 17.190 -8.385 2.079 1.00 72.25 94 VAL A N 1
ATOM 706 C CA . VAL A 1 94 ? 18.001 -7.366 1.396 1.00 72.25 94 VAL A CA 1
ATOM 707 C C . VAL A 1 94 ? 17.535 -5.976 1.835 1.00 72.25 94 VAL A C 1
ATOM 709 O O . VAL A 1 94 ? 16.484 -5.496 1.426 1.00 72.25 94 VAL A O 1
ATOM 712 N N . TYR A 1 95 ? 18.345 -5.286 2.639 1.00 71.62 95 TYR A N 1
ATOM 713 C CA . TYR A 1 95 ? 18.002 -3.972 3.216 1.00 71.62 95 TYR A CA 1
ATOM 714 C C . TYR A 1 95 ? 18.614 -2.776 2.476 1.00 71.62 95 TYR A C 1
ATOM 716 O O . TYR A 1 95 ? 18.346 -1.625 2.809 1.00 71.62 95 TYR A O 1
ATOM 724 N N . GLN A 1 96 ? 19.430 -3.030 1.453 1.00 80.50 96 GLN A N 1
ATOM 725 C CA . GLN A 1 96 ? 20.061 -1.983 0.647 1.00 80.50 96 GLN A CA 1
ATOM 726 C C . GLN A 1 96 ? 18.996 -1.146 -0.066 1.00 80.50 96 GLN A C 1
ATOM 728 O O . GLN A 1 96 ? 18.053 -1.702 -0.628 1.00 80.50 96 GLN A O 1
ATOM 733 N N . LYS A 1 97 ? 19.115 0.1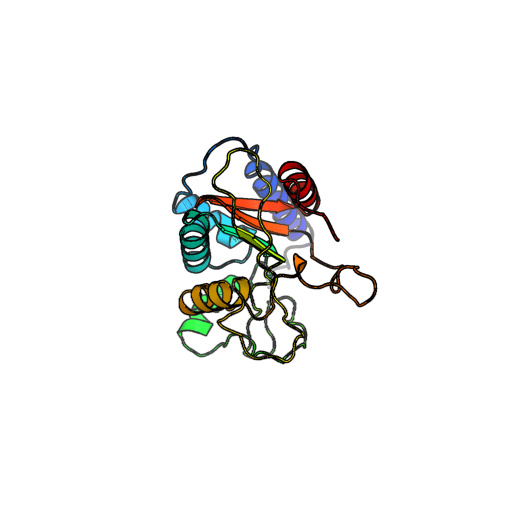81 -0.024 1.00 76.88 97 LYS A N 1
ATOM 734 C CA . LYS A 1 97 ? 18.146 1.071 -0.672 1.00 76.88 97 LYS A CA 1
ATOM 735 C C . LYS A 1 97 ? 18.255 0.962 -2.194 1.00 76.88 97 LYS A C 1
ATOM 737 O O . LYS A 1 97 ? 19.356 0.845 -2.726 1.00 76.88 97 LYS A O 1
ATOM 742 N N . SER A 1 98 ? 17.112 1.011 -2.867 1.00 78.69 98 SER A N 1
ATOM 743 C CA . SER A 1 98 ? 17.055 1.187 -4.315 1.00 78.69 98 SER A CA 1
ATOM 744 C C . SER A 1 98 ? 17.570 2.578 -4.702 1.00 78.69 98 SER A C 1
ATOM 746 O O . SER A 1 98 ? 17.553 3.501 -3.885 1.00 78.69 98 SER A O 1
ATOM 748 N N . ASN A 1 99 ? 18.039 2.728 -5.938 1.00 80.50 99 ASN A N 1
ATOM 749 C CA . ASN A 1 99 ? 18.392 4.026 -6.511 1.00 80.50 99 ASN A CA 1
ATOM 750 C C . ASN A 1 99 ? 17.137 4.875 -6.810 1.00 80.50 99 ASN A C 1
ATOM 752 O O . ASN A 1 99 ? 16.009 4.446 -6.567 1.00 80.50 99 ASN A O 1
ATOM 756 N N . GLU A 1 100 ? 17.331 6.074 -7.362 1.00 77.00 100 GLU A N 1
ATOM 757 C CA . GLU A 1 100 ? 16.255 7.007 -7.750 1.00 77.00 100 GLU A CA 1
ATOM 758 C C . GLU A 1 100 ? 15.216 6.411 -8.720 1.00 77.00 100 GLU A C 1
ATOM 760 O O . GLU A 1 100 ? 14.045 6.783 -8.679 1.00 77.00 100 GLU A O 1
ATOM 765 N N . TYR A 1 101 ? 15.607 5.410 -9.513 1.00 76.00 101 TYR A N 1
ATOM 766 C CA . TYR A 1 101 ? 14.720 4.688 -10.427 1.00 76.00 101 TYR A CA 1
ATOM 767 C C . TYR A 1 101 ? 13.985 3.517 -9.758 1.00 76.00 101 TYR A C 1
ATOM 769 O O . TYR A 1 101 ? 13.255 2.800 -10.422 1.00 76.00 101 TYR A O 1
ATOM 777 N N . GLY A 1 102 ? 14.174 3.269 -8.459 1.00 73.25 102 GLY A N 1
ATOM 778 C CA . GLY A 1 102 ? 13.524 2.151 -7.768 1.00 73.25 102 GLY A CA 1
ATOM 779 C C . GLY A 1 102 ? 14.181 0.785 -8.006 1.00 73.25 102 GLY A C 1
ATOM 780 O O . GLY A 1 102 ? 13.563 -0.243 -7.722 1.00 73.25 102 GLY A O 1
ATOM 781 N N . LEU A 1 103 ? 15.439 0.761 -8.468 1.00 79.06 103 LEU A N 1
ATOM 782 C CA . LEU A 1 103 ? 16.214 -0.463 -8.680 1.00 79.06 103 LEU A CA 1
ATOM 783 C C . LEU A 1 103 ? 17.368 -0.654 -7.692 1.00 79.06 103 LEU A C 1
ATOM 785 O O . LEU A 1 103 ? 18.095 0.275 -7.346 1.00 79.06 103 LEU A O 1
ATOM 789 N N . LEU A 1 104 ? 17.618 -1.916 -7.356 1.00 81.38 104 LEU A N 1
ATOM 790 C CA . LEU A 1 104 ? 18.857 -2.413 -6.766 1.00 81.38 104 LEU A CA 1
ATOM 791 C C . LEU A 1 104 ? 19.380 -3.567 -7.635 1.00 81.38 104 LEU A C 1
ATOM 793 O O . LEU A 1 104 ? 19.002 -4.728 -7.465 1.00 81.38 104 LEU A O 1
ATOM 797 N N . GLY A 1 105 ? 20.224 -3.255 -8.619 1.00 85.44 105 GLY A N 1
ATOM 798 C CA . GLY A 1 105 ? 20.607 -4.223 -9.649 1.00 85.44 105 GLY A CA 1
ATOM 799 C C . GLY A 1 105 ? 19.381 -4.669 -10.453 1.00 85.44 105 GLY A C 1
ATOM 800 O O . GLY A 1 105 ? 18.756 -3.852 -11.119 1.00 85.44 105 GLY A O 1
ATOM 801 N N . LYS A 1 106 ? 19.015 -5.955 -10.366 1.00 83.56 106 LYS A N 1
ATOM 802 C CA . LYS A 1 106 ? 17.788 -6.507 -10.981 1.00 83.56 106 LYS A CA 1
ATOM 803 C C . LYS A 1 106 ? 16.563 -6.481 -10.063 1.00 83.56 106 LYS A C 1
ATOM 805 O O . LYS A 1 106 ? 15.511 -6.993 -10.445 1.00 83.56 106 LYS A O 1
ATOM 810 N N . TYR A 1 107 ? 16.724 -5.999 -8.831 1.00 84.44 107 TYR A N 1
ATOM 811 C CA . TYR A 1 107 ? 15.661 -6.004 -7.839 1.00 84.44 107 TYR A CA 1
ATOM 812 C C . TYR A 1 107 ? 14.852 -4.721 -7.896 1.00 84.44 107 TYR A C 1
ATOM 814 O O . TYR A 1 107 ? 15.427 -3.638 -7.932 1.00 84.44 107 TYR A O 1
ATOM 822 N N . VAL A 1 108 ? 13.535 -4.866 -7.867 1.00 81.69 108 VAL A N 1
ATOM 823 C CA . VAL A 1 108 ? 12.580 -3.760 -7.828 1.00 81.69 108 VAL A CA 1
ATOM 824 C C . VAL A 1 108 ? 12.065 -3.605 -6.402 1.00 81.69 108 VAL A C 1
ATOM 826 O O . VAL A 1 108 ? 11.880 -4.608 -5.700 1.00 81.69 108 VAL A O 1
ATOM 829 N N . SER A 1 109 ? 11.874 -2.354 -5.982 1.00 74.69 109 SER A N 1
ATOM 830 C CA . SER A 1 109 ? 11.314 -2.007 -4.673 1.00 74.69 109 SER A CA 1
ATOM 831 C C . SER A 1 109 ? 9.969 -2.692 -4.416 1.00 74.69 109 SER A C 1
ATOM 833 O O . SER A 1 109 ? 9.158 -2.885 -5.321 1.00 74.69 109 SER A O 1
ATOM 835 N N . ASP A 1 110 ? 9.755 -3.059 -3.162 1.00 81.56 110 ASP A N 1
ATOM 836 C CA . ASP A 1 110 ? 8.505 -3.567 -2.620 1.00 81.56 110 ASP A CA 1
ATOM 837 C C . ASP A 1 110 ? 7.503 -2.457 -2.299 1.00 81.56 110 ASP A C 1
ATOM 839 O O . ASP A 1 110 ? 7.841 -1.271 -2.267 1.00 81.56 110 ASP A O 1
ATOM 843 N N . TYR A 1 111 ? 6.260 -2.861 -2.040 1.00 89.50 111 TYR A N 1
ATOM 844 C CA . TYR A 1 111 ? 5.281 -1.979 -1.418 1.00 89.50 111 TYR A CA 1
ATOM 845 C C . TYR A 1 111 ? 5.505 -1.921 0.089 1.00 89.50 111 TYR A C 1
ATOM 847 O O . TYR A 1 111 ? 5.566 -2.950 0.765 1.00 89.50 111 TYR A O 1
ATOM 855 N N . ASP A 1 112 ? 5.599 -0.696 0.603 1.00 87.56 112 ASP A N 1
ATOM 856 C CA . ASP A 1 112 ? 5.771 -0.424 2.025 1.00 87.56 112 ASP A CA 1
ATOM 857 C C . ASP A 1 112 ? 4.392 -0.244 2.674 1.00 87.56 112 ASP A C 1
ATOM 859 O O . ASP A 1 112 ? 3.734 0.792 2.524 1.00 87.56 112 ASP A O 1
ATOM 863 N N . LEU A 1 113 ? 3.920 -1.314 3.319 1.00 89.50 113 LEU A N 1
ATOM 864 C CA . LEU A 1 113 ? 2.638 -1.350 4.012 1.00 89.50 113 LEU A CA 1
ATOM 865 C C . LEU A 1 113 ? 2.769 -0.616 5.350 1.00 89.50 113 LEU A C 1
ATOM 867 O O . LEU A 1 113 ? 3.452 -1.058 6.270 1.00 89.50 113 LEU A O 1
ATOM 871 N N . MET A 1 114 ? 2.048 0.488 5.482 1.00 87.94 114 MET A N 1
ATOM 872 C CA . MET A 1 114 ? 2.009 1.285 6.705 1.00 87.94 114 MET A CA 1
ATOM 873 C C . MET A 1 114 ? 1.019 0.703 7.705 1.00 87.94 114 MET A C 1
ATOM 875 O O . MET A 1 114 ? 1.319 0.559 8.888 1.00 87.94 114 MET A O 1
ATOM 879 N N . CYS A 1 115 ? -0.168 0.351 7.218 1.00 87.69 115 CYS A N 1
ATOM 880 C CA . CYS A 1 115 ? -1.293 0.014 8.070 1.00 87.69 115 CYS A CA 1
ATOM 881 C C . CYS A 1 115 ? -2.163 -1.065 7.433 1.00 87.69 115 CYS A C 1
ATOM 883 O O . CYS A 1 115 ? -2.459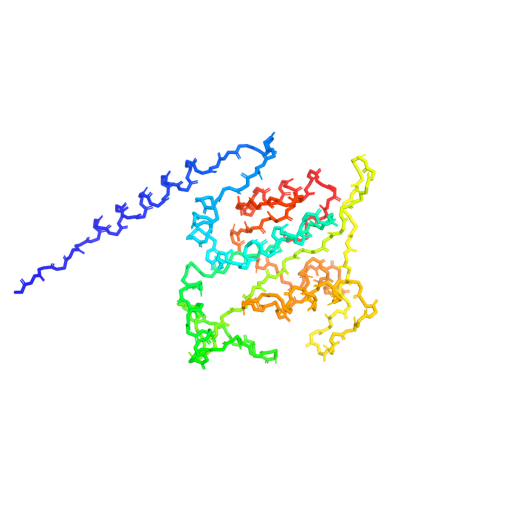 -1.027 6.238 1.00 87.69 115 CYS A O 1
ATOM 885 N N . ILE A 1 116 ? -2.564 -2.025 8.265 1.00 88.56 116 ILE A N 1
ATOM 886 C CA . ILE A 1 116 ? -3.583 -3.022 7.963 1.00 88.56 116 ILE A CA 1
ATOM 887 C C . ILE A 1 116 ? -4.511 -3.166 9.165 1.00 88.56 116 ILE A C 1
ATOM 889 O O . ILE A 1 116 ? -4.110 -3.600 10.245 1.00 88.56 116 ILE A O 1
ATOM 893 N N . TRP A 1 117 ? -5.759 -2.762 8.985 1.00 87.56 117 TRP A N 1
ATOM 894 C CA . TRP A 1 117 ? -6.752 -2.799 10.047 1.00 87.56 117 TRP A CA 1
ATOM 895 C C . TRP A 1 117 ? -8.050 -3.394 9.514 1.00 87.56 117 TRP A C 1
ATOM 897 O O . TRP A 1 117 ? -8.377 -3.275 8.330 1.00 87.56 117 TRP A O 1
ATOM 907 N N . ARG A 1 118 ? -8.813 -4.036 10.395 1.00 87.31 118 ARG A N 1
ATOM 908 C CA . ARG A 1 118 ? -10.173 -4.467 10.079 1.00 87.31 118 ARG A CA 1
ATOM 909 C C . ARG A 1 118 ? -11.141 -3.366 10.475 1.00 87.31 118 ARG A C 1
ATOM 911 O O . ARG A 1 118 ? -11.122 -2.897 11.608 1.00 87.31 118 ARG A O 1
ATOM 918 N N . LEU A 1 119 ? -11.987 -2.955 9.545 1.00 82.06 119 LEU A N 1
ATOM 919 C CA . LEU A 1 119 ? -13.075 -2.038 9.840 1.00 82.06 119 LEU A CA 1
ATOM 920 C C . LEU A 1 119 ? -14.132 -2.817 10.610 1.00 82.06 119 LEU A C 1
ATOM 922 O O . LEU A 1 119 ? -14.567 -3.885 10.174 1.00 82.06 119 LEU A O 1
ATOM 926 N N . SER A 1 120 ? -14.513 -2.305 11.771 1.00 72.25 120 SER A N 1
ATOM 927 C CA . SER A 1 120 ? -15.603 -2.895 12.528 1.00 72.25 120 SER A CA 1
ATOM 928 C C . SER A 1 120 ? -16.936 -2.646 11.811 1.00 72.25 120 SER A C 1
ATOM 930 O O . SER A 1 120 ? -17.136 -1.620 11.159 1.00 72.25 120 SER A O 1
ATOM 932 N N . SER A 1 121 ? -17.840 -3.621 11.902 1.00 63.12 121 SER A N 1
ATOM 933 C CA . SER A 1 121 ? -19.180 -3.573 11.308 1.00 63.12 121 SER A CA 1
ATOM 934 C C . SER A 1 121 ? -20.127 -2.609 12.028 1.00 63.12 121 SER A C 1
ATOM 936 O O . SER A 1 121 ? -21.181 -2.274 11.494 1.00 63.12 121 SER A O 1
ATOM 938 N N . GLU A 1 122 ? -19.775 -2.162 13.234 1.00 60.66 122 GLU A N 1
ATOM 939 C CA . GLU A 1 122 ? -20.562 -1.195 13.997 1.00 60.66 122 GLU A CA 1
ATOM 940 C C . GLU A 1 122 ? -20.220 0.235 13.556 1.00 60.66 122 GLU A C 1
ATOM 942 O O . GLU A 1 122 ? -19.064 0.666 13.598 1.00 60.66 122 GLU A O 1
ATOM 947 N N . ALA A 1 123 ? -21.226 0.997 13.123 1.00 48.19 123 ALA A N 1
ATOM 948 C CA . ALA A 1 123 ? -21.039 2.370 12.667 1.00 48.19 123 ALA A CA 1
ATOM 949 C C . ALA A 1 123 ? -20.318 3.218 13.735 1.00 48.19 123 ALA A C 1
ATOM 951 O O . ALA A 1 123 ? -20.790 3.348 14.861 1.00 48.19 123 ALA A O 1
ATOM 952 N N . GLY A 1 124 ? -19.170 3.802 13.374 1.00 49.38 124 GLY A N 1
ATOM 953 C CA . GLY A 1 124 ? -18.390 4.671 14.264 1.00 49.38 124 GLY A CA 1
ATOM 954 C C . GLY A 1 124 ? -17.421 3.956 15.210 1.00 49.38 124 GLY A C 1
ATOM 955 O O . GLY A 1 124 ? -16.769 4.627 16.008 1.00 49.38 124 GLY A O 1
ATOM 956 N N . THR A 1 125 ? -17.277 2.633 15.122 1.00 51.47 125 THR A N 1
ATOM 957 C CA . THR A 1 125 ? -16.254 1.920 15.899 1.00 51.47 125 THR A CA 1
ATOM 958 C C . THR A 1 125 ? -14.894 1.968 15.207 1.00 51.47 125 THR A C 1
ATOM 960 O O . THR A 1 125 ? -14.786 1.917 13.977 1.00 51.47 125 THR A O 1
ATOM 963 N N . ALA A 1 126 ? -13.853 2.140 16.025 1.00 57.75 126 ALA A N 1
ATOM 964 C CA . ALA A 1 126 ? -12.472 2.252 15.584 1.00 57.75 126 ALA A CA 1
ATOM 965 C C . ALA A 1 126 ? -12.093 1.050 14.716 1.00 57.75 126 ALA A C 1
ATOM 967 O O . ALA A 1 126 ? -12.581 -0.069 14.906 1.00 57.75 126 ALA A O 1
ATOM 968 N N . ALA A 1 127 ? -11.204 1.280 13.755 1.00 65.25 127 ALA A N 1
ATOM 969 C CA . ALA A 1 127 ? -10.566 0.168 13.086 1.00 65.25 127 ALA A CA 1
ATOM 970 C C . ALA A 1 127 ? -9.913 -0.730 14.168 1.00 65.25 127 ALA A C 1
ATOM 972 O O . ALA A 1 127 ? -9.442 -0.233 15.191 1.00 65.25 127 ALA A O 1
ATOM 973 N N . VAL A 1 128 ? -9.855 -2.042 13.954 1.00 63.81 128 VAL A N 1
ATOM 974 C CA . VAL A 1 128 ? -9.136 -2.970 14.837 1.00 63.81 128 VAL A CA 1
ATOM 975 C C . VAL A 1 128 ? -7.776 -3.267 14.208 1.00 63.81 128 VAL A C 1
ATOM 977 O O . VAL A 1 128 ? -7.749 -3.753 13.069 1.00 63.81 128 VAL A O 1
ATOM 980 N N . PRO A 1 129 ? -6.655 -2.977 14.893 1.00 66.56 129 PRO A N 1
ATOM 981 C CA . PRO A 1 129 ? -5.339 -3.238 14.338 1.00 66.56 129 PRO A CA 1
ATOM 982 C C . PRO A 1 129 ? -5.167 -4.743 14.142 1.00 66.56 129 PRO A C 1
ATOM 984 O O . PRO A 1 129 ? -5.422 -5.542 15.045 1.00 66.56 129 PRO A O 1
ATOM 987 N N . LEU A 1 130 ? -4.723 -5.140 12.952 1.00 69.50 130 LEU A N 1
ATOM 988 C CA . LEU A 1 130 ? -4.198 -6.482 12.755 1.00 69.50 130 LEU A CA 1
ATOM 989 C C . LEU A 1 130 ? -2.700 -6.390 13.067 1.00 69.50 130 LEU A C 1
ATOM 991 O O . LEU A 1 130 ? -1.917 -5.891 12.262 1.00 69.50 130 LEU A O 1
ATOM 995 N N . HIS A 1 131 ? -2.319 -6.793 14.279 1.00 64.19 131 HIS A N 1
ATOM 996 C CA . HIS A 1 131 ? -0.930 -6.733 14.731 1.00 64.19 131 HIS A CA 1
ATOM 997 C C . HIS A 1 131 ? -0.084 -7.800 14.043 1.00 64.19 131 HIS A C 1
ATOM 999 O O . HIS A 1 131 ? -0.428 -8.975 14.108 1.00 64.19 131 HIS A O 1
ATOM 1005 N N . THR A 1 132 ? 1.041 -7.409 13.443 1.00 57.44 132 THR A N 1
ATOM 1006 C CA . THR A 1 132 ? 2.107 -8.347 13.055 1.00 57.44 132 THR A CA 1
ATOM 1007 C C . THR A 1 132 ? 3.106 -8.465 14.208 1.00 57.44 132 THR A C 1
ATOM 1009 O O . THR A 1 132 ? 3.764 -7.470 14.514 1.00 57.44 132 THR A O 1
ATOM 1012 N N . ASP A 1 133 ? 3.308 -9.652 14.784 1.00 54.25 133 ASP A N 1
ATOM 1013 C CA . ASP A 1 133 ? 4.412 -9.926 15.733 1.00 54.25 133 ASP A CA 1
ATOM 1014 C C . ASP A 1 133 ? 5.746 -10.145 14.984 1.00 54.25 133 ASP A C 1
ATOM 1016 O O . ASP A 1 133 ? 6.584 -10.979 15.342 1.00 54.25 133 ASP A O 1
ATOM 1020 N N . TRP A 1 134 ? 5.941 -9.406 13.890 1.00 50.91 134 TRP A N 1
ATOM 1021 C CA . TRP A 1 134 ? 7.051 -9.590 12.969 1.00 50.91 134 TRP A CA 1
ATOM 1022 C C . TRP A 1 134 ? 8.304 -8.888 13.501 1.00 50.91 134 TRP A C 1
ATOM 1024 O O . TRP A 1 134 ? 8.452 -7.670 13.424 1.00 50.91 134 TRP A O 1
ATOM 1034 N N . ASP A 1 135 ? 9.259 -9.667 14.002 1.00 52.06 135 ASP A N 1
ATOM 1035 C CA . ASP A 1 135 ? 10.543 -9.180 14.525 1.00 52.06 135 ASP A CA 1
ATOM 1036 C C . ASP A 1 135 ? 11.613 -8.934 13.437 1.00 52.06 135 ASP A C 1
ATOM 1038 O O . ASP A 1 135 ? 12.771 -8.625 13.738 1.00 52.06 135 ASP A O 1
ATOM 1042 N N . GLY A 1 136 ? 11.244 -9.053 12.158 1.00 48.19 136 GLY A N 1
ATOM 1043 C CA . GLY A 1 136 ? 12.166 -8.935 11.025 1.00 48.19 136 GLY A CA 1
ATOM 1044 C C . GLY A 1 136 ? 12.938 -10.219 10.710 1.00 48.19 136 GLY A C 1
ATOM 1045 O O . GLY A 1 136 ? 13.748 -10.210 9.784 1.00 48.19 136 GLY A O 1
ATOM 1046 N N . LYS A 1 137 ? 12.734 -11.299 11.478 1.00 47.50 137 LYS A N 1
ATOM 1047 C CA . LYS A 1 137 ? 13.493 -12.557 11.373 1.00 47.50 137 LYS A CA 1
ATOM 1048 C C . LYS A 1 137 ? 12.616 -13.800 11.232 1.00 47.50 137 LYS A C 1
ATOM 1050 O O . LYS A 1 137 ? 13.133 -14.844 10.834 1.00 47.50 137 LYS A O 1
ATOM 1055 N N . ARG A 1 138 ? 11.331 -13.722 11.572 1.00 49.50 138 ARG A N 1
ATOM 1056 C CA . ARG A 1 138 ? 10.408 -14.860 11.491 1.00 49.50 138 ARG A CA 1
ATOM 1057 C C . ARG A 1 138 ? 9.823 -15.046 10.094 1.00 49.50 138 ARG A C 1
ATOM 1059 O O . ARG A 1 138 ? 9.669 -14.100 9.335 1.00 49.50 138 ARG A O 1
ATOM 1066 N N . ALA A 1 139 ? 9.544 -16.303 9.753 1.00 50.47 139 ALA A N 1
ATOM 1067 C CA . ALA A 1 139 ? 8.671 -16.642 8.636 1.00 50.47 139 ALA A CA 1
ATOM 1068 C C . ALA A 1 139 ? 7.230 -16.245 8.982 1.00 50.47 139 ALA A C 1
ATOM 1070 O O . ALA A 1 139 ? 6.900 -16.167 10.163 1.00 50.47 139 ALA A O 1
ATOM 1071 N N . LEU A 1 140 ? 6.396 -16.036 7.959 1.00 56.34 140 LEU A N 1
ATOM 1072 C CA . LEU A 1 140 ? 4.979 -15.712 8.138 1.00 56.34 140 LEU A CA 1
ATOM 1073 C C . LEU A 1 140 ? 4.308 -16.784 9.016 1.00 56.34 140 LEU A C 1
ATOM 1075 O O . LEU A 1 140 ? 4.222 -17.941 8.602 1.00 56.34 140 LEU A O 1
ATOM 1079 N N . ASP A 1 141 ? 3.856 -16.399 10.204 1.00 58.88 141 ASP A N 1
ATOM 1080 C CA . ASP A 1 141 ? 2.984 -17.158 11.083 1.00 58.88 141 ASP A CA 1
ATOM 1081 C C . ASP A 1 141 ? 1.542 -17.053 10.554 1.00 58.88 141 ASP A C 1
ATOM 1083 O O . ASP A 1 141 ? 0.901 -16.004 10.665 1.00 58.88 141 ASP A O 1
ATOM 1087 N N . PRO A 1 142 ? 0.981 -18.130 9.977 1.00 59.47 142 PRO A N 1
ATOM 1088 C CA . PRO A 1 142 ? -0.386 -18.121 9.468 1.00 59.47 142 PRO A CA 1
ATOM 1089 C C . PRO A 1 142 ? -1.441 -17.950 10.572 1.00 59.47 142 PRO A C 1
ATOM 1091 O O . PRO A 1 142 ? -2.605 -17.699 10.254 1.00 59.47 142 PRO A O 1
ATOM 1094 N N . HIS A 1 143 ? -1.066 -18.084 11.848 1.00 63.12 143 HIS A N 1
ATOM 1095 C CA . HIS A 1 143 ? -1.937 -17.812 12.988 1.00 63.12 143 HIS A CA 1
ATOM 1096 C C . HIS A 1 143 ? -1.979 -16.326 13.357 1.00 63.12 143 HIS A C 1
ATOM 1098 O O . HIS A 1 143 ? -2.894 -15.912 14.070 1.00 63.12 143 HIS A O 1
ATOM 1104 N N . ASN A 1 144 ? -1.057 -15.509 12.833 1.00 72.12 144 ASN A N 1
ATOM 1105 C CA . ASN A 1 144 ? -1.129 -14.062 12.940 1.00 72.12 144 ASN A CA 1
ATOM 1106 C C . ASN A 1 144 ? -2.108 -13.504 11.877 1.00 72.12 144 ASN A C 1
ATOM 1108 O O . ASN A 1 144 ? -1.861 -13.631 10.671 1.00 72.12 144 ASN A O 1
ATOM 1112 N N . PRO A 1 145 ? -3.216 -12.849 12.279 1.00 77.44 145 PRO A N 1
ATOM 1113 C CA . PRO A 1 145 ? -4.232 -12.371 11.341 1.00 77.44 145 PRO A CA 1
ATOM 1114 C C . PRO A 1 145 ? -3.715 -11.393 10.279 1.00 77.44 145 PRO A C 1
ATOM 1116 O O . PRO A 1 145 ? -4.214 -11.395 9.154 1.00 77.44 145 PRO A O 1
ATOM 1119 N N . ALA A 1 146 ? -2.730 -10.559 10.612 1.00 79.94 146 ALA A N 1
ATOM 1120 C CA . ALA A 1 146 ? -2.151 -9.607 9.670 1.00 79.94 146 ALA A CA 1
ATOM 1121 C C . ALA A 1 146 ? -1.281 -10.315 8.629 1.00 79.94 146 ALA A C 1
ATOM 1123 O O . ALA A 1 146 ? -1.381 -10.040 7.433 1.00 79.94 146 ALA A O 1
ATOM 1124 N N . GLU A 1 147 ? -0.472 -11.277 9.067 1.00 79.25 147 GLU A N 1
ATOM 1125 C CA . GLU A 1 147 ? 0.415 -12.044 8.192 1.00 79.25 147 GLU A CA 1
ATOM 1126 C C . GLU A 1 147 ? -0.364 -12.965 7.250 1.00 79.25 147 GLU A C 1
ATOM 1128 O O . GLU A 1 147 ? -0.010 -13.088 6.075 1.00 79.25 147 GLU A O 1
ATOM 1133 N N . ALA A 1 148 ? -1.487 -13.526 7.710 1.00 82.62 148 ALA A N 1
ATOM 1134 C CA . ALA A 1 148 ? -2.416 -14.259 6.855 1.00 82.62 148 ALA A CA 1
ATOM 1135 C C . ALA A 1 148 ? -2.968 -13.379 5.716 1.00 82.62 148 ALA A C 1
ATOM 1137 O O . ALA A 1 148 ? -3.029 -13.823 4.561 1.00 82.62 148 ALA A O 1
ATOM 1138 N N . VAL A 1 149 ? -3.320 -12.118 6.008 1.00 86.88 149 VAL A N 1
ATOM 1139 C CA . VAL A 1 149 ? -3.780 -11.167 4.984 1.00 86.88 149 VAL A CA 1
ATOM 1140 C C . VAL A 1 149 ? -2.640 -10.758 4.052 1.00 86.88 149 VAL A C 1
ATOM 1142 O O . VAL A 1 149 ? -2.824 -10.800 2.838 1.00 86.88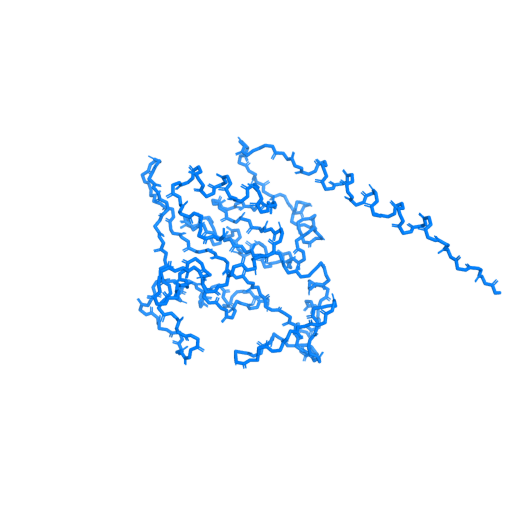 149 VAL A O 1
ATOM 1145 N N . ILE A 1 150 ? -1.450 -10.440 4.572 1.00 87.50 150 ILE A N 1
ATOM 1146 C CA . ILE A 1 150 ? -0.272 -10.110 3.748 1.00 87.50 150 ILE A CA 1
ATOM 1147 C C . ILE A 1 150 ? 0.080 -11.277 2.818 1.00 87.50 150 ILE A C 1
ATOM 1149 O O . ILE A 1 150 ? 0.335 -11.075 1.631 1.00 87.50 150 ILE A O 1
ATOM 1153 N N . GLY A 1 151 ? 0.044 -12.514 3.317 1.00 86.50 151 GLY A N 1
ATOM 1154 C CA . GLY A 1 151 ? 0.250 -13.712 2.509 1.00 86.50 151 GLY A CA 1
ATOM 1155 C C . GLY A 1 151 ? -0.804 -13.867 1.410 1.00 86.50 151 GLY A C 1
ATOM 1156 O O . GLY A 1 151 ? -0.469 -14.251 0.288 1.00 86.50 151 GLY A O 1
ATOM 1157 N N . ALA A 1 152 ? -2.069 -13.551 1.699 1.00 89.94 152 ALA A N 1
ATOM 1158 C CA . ALA A 1 152 ? -3.144 -13.555 0.708 1.00 89.94 152 ALA A CA 1
ATOM 1159 C C . ALA A 1 152 ? -2.969 -12.471 -0.362 1.00 89.94 152 ALA A C 1
ATOM 1161 O O . ALA A 1 152 ? -3.092 -12.785 -1.548 1.00 89.94 152 ALA A O 1
ATOM 1162 N N . LEU A 1 153 ? -2.609 -11.253 0.043 1.00 91.50 153 LEU A N 1
ATOM 1163 C CA . LEU A 1 153 ? -2.274 -10.147 -0.851 1.00 91.50 153 LEU A CA 1
ATOM 1164 C C . LEU A 1 153 ? -1.103 -10.523 -1.760 1.00 91.50 153 LEU A C 1
ATOM 1166 O O . LEU A 1 153 ? -1.234 -10.516 -2.979 1.00 91.50 153 LEU A O 1
ATOM 1170 N N . ASN A 1 154 ? 0.013 -10.976 -1.188 1.00 90.81 154 ASN A N 1
ATOM 1171 C CA . ASN A 1 154 ? 1.201 -11.351 -1.948 1.00 90.81 154 ASN A CA 1
ATOM 1172 C C . ASN A 1 154 ? 0.929 -12.450 -2.986 1.00 90.81 154 ASN A C 1
ATOM 1174 O O . ASN A 1 154 ? 1.585 -12.471 -4.017 1.00 90.81 154 ASN A O 1
ATOM 1178 N N . ARG A 1 155 ? -0.040 -13.354 -2.788 1.00 91.31 155 ARG A N 1
ATOM 1179 C CA . ARG A 1 155 ? -0.413 -14.337 -3.829 1.00 91.31 155 ARG A CA 1
ATOM 1180 C C . ARG A 1 155 ? -1.055 -13.709 -5.071 1.00 91.31 155 ARG A C 1
ATOM 1182 O O . ARG A 1 155 ? -1.087 -14.369 -6.107 1.00 91.31 155 ARG A O 1
ATOM 1189 N N . LYS A 1 156 ? -1.585 -12.492 -4.964 1.00 94.06 156 LYS A N 1
ATOM 1190 C CA . LYS A 1 156 ? -2.288 -11.775 -6.035 1.00 94.06 156 LYS A CA 1
ATOM 1191 C C . LYS A 1 156 ? -1.477 -10.621 -6.618 1.00 94.06 156 LYS A C 1
ATOM 1193 O O . LYS A 1 156 ? -1.625 -10.353 -7.802 1.00 94.06 156 LYS A O 1
ATOM 1198 N N . LEU A 1 157 ? -0.618 -9.993 -5.816 1.00 92.56 157 LEU A N 1
ATOM 1199 C CA . LEU A 1 157 ? 0.168 -8.836 -6.237 1.00 92.56 157 LEU A CA 1
ATOM 1200 C C . LEU A 1 157 ? 1.396 -9.222 -7.074 1.00 92.56 157 LEU A C 1
ATOM 1202 O O . LEU A 1 157 ? 2.100 -10.207 -6.793 1.00 92.56 157 LEU A O 1
ATOM 1206 N N . LEU A 1 158 ? 1.685 -8.395 -8.077 1.00 91.75 158 LEU A N 1
ATOM 1207 C CA . LEU A 1 158 ? 2.931 -8.439 -8.831 1.00 91.75 158 LEU A CA 1
ATOM 1208 C C . LEU A 1 158 ? 4.085 -7.906 -7.972 1.00 91.75 158 LEU A C 1
ATOM 1210 O O . LEU A 1 158 ? 5.103 -8.589 -7.807 1.00 91.75 158 LEU A O 1
ATOM 1214 N N . PHE A 1 159 ? 3.902 -6.723 -7.384 1.00 89.62 159 PHE A N 1
ATOM 1215 C CA . PHE A 1 159 ? 4.838 -6.123 -6.441 1.00 89.62 159 PHE A CA 1
ATOM 1216 C C . PHE A 1 159 ? 4.529 -6.617 -5.031 1.00 89.62 159 PHE A C 1
ATOM 1218 O O . PHE A 1 159 ? 3.414 -6.522 -4.525 1.00 89.62 159 PHE A O 1
ATOM 1225 N N . ARG A 1 160 ? 5.536 -7.207 -4.388 1.00 87.50 160 ARG A N 1
ATOM 1226 C CA . ARG A 1 160 ? 5.354 -7.860 -3.090 1.00 87.50 160 ARG A CA 1
ATOM 1227 C C . ARG A 1 160 ? 5.412 -6.857 -1.950 1.00 87.50 160 ARG A C 1
ATOM 1229 O O . ARG A 1 160 ? 6.116 -5.860 -2.039 1.00 87.50 160 ARG A O 1
ATOM 1236 N N . ILE A 1 161 ? 4.727 -7.191 -0.868 1.00 86.75 161 ILE A N 1
ATOM 1237 C CA . ILE A 1 161 ? 4.852 -6.584 0.454 1.00 86.75 161 ILE A CA 1
ATOM 1238 C C . ILE A 1 161 ? 5.876 -7.422 1.223 1.00 86.75 161 ILE A C 1
ATOM 1240 O O . ILE A 1 161 ? 5.661 -8.627 1.390 1.00 86.75 161 ILE A O 1
ATOM 1244 N N . GLN A 1 162 ? 6.994 -6.834 1.653 1.00 75.25 162 GLN A N 1
ATOM 1245 C CA . GLN A 1 162 ? 8.052 -7.583 2.365 1.00 75.25 162 GLN A CA 1
ATOM 1246 C C . GLN A 1 162 ? 8.093 -7.302 3.856 1.00 75.25 162 GLN A C 1
ATOM 1248 O O . GLN A 1 162 ? 8.634 -8.103 4.615 1.00 75.25 162 GLN A O 1
ATOM 1253 N N . HIS A 1 163 ? 7.531 -6.172 4.264 1.00 71.88 163 HIS A N 1
ATOM 1254 C CA . HIS A 1 163 ? 7.512 -5.735 5.645 1.00 71.88 163 HIS A CA 1
ATOM 1255 C C . HIS A 1 163 ? 6.079 -5.813 6.174 1.00 71.88 163 HIS A C 1
ATOM 1257 O O . HIS A 1 163 ? 5.115 -5.601 5.435 1.00 71.88 163 HIS A O 1
ATOM 1263 N N . GLY A 1 164 ? 5.944 -6.165 7.454 1.00 68.88 164 GLY A N 1
ATOM 1264 C CA . GLY A 1 164 ? 4.671 -6.048 8.160 1.00 68.88 164 GLY A CA 1
ATOM 1265 C C . GLY A 1 164 ? 4.212 -4.591 8.227 1.00 68.88 164 GLY A C 1
ATOM 1266 O O . GLY A 1 164 ? 4.966 -3.679 7.895 1.00 68.88 164 GLY A O 1
ATOM 1267 N N . ALA A 1 165 ? 2.980 -4.368 8.678 1.00 79.69 165 ALA A N 1
ATOM 1268 C CA . ALA A 1 165 ? 2.455 -3.014 8.804 1.00 79.69 165 ALA A CA 1
ATOM 1269 C C . ALA A 1 165 ? 3.283 -2.190 9.801 1.00 79.69 165 ALA A C 1
ATOM 1271 O O . ALA A 1 165 ? 3.383 -2.563 10.973 1.00 79.69 165 ALA A O 1
ATOM 1272 N N . ASN A 1 166 ? 3.833 -1.060 9.350 1.00 79.88 166 ASN A N 1
ATOM 1273 C CA . ASN A 1 166 ? 4.673 -0.182 10.170 1.00 79.88 166 ASN A CA 1
ATOM 1274 C C . ASN A 1 166 ? 3.987 0.279 11.475 1.00 79.88 166 ASN A C 1
ATOM 1276 O O . ASN A 1 166 ? 4.645 0.389 12.509 1.00 79.88 166 ASN A O 1
ATOM 1280 N N . ASP A 1 167 ? 2.659 0.444 11.470 1.00 77.19 167 ASP A N 1
ATOM 1281 C CA . ASP A 1 167 ? 1.848 0.751 12.661 1.00 77.19 167 ASP A CA 1
ATOM 1282 C C . ASP A 1 167 ? 2.023 -0.277 13.798 1.00 77.19 167 ASP A C 1
ATOM 1284 O O . ASP A 1 167 ? 1.865 0.047 14.977 1.00 77.19 167 ASP A O 1
ATOM 1288 N N . SER A 1 168 ? 2.356 -1.527 13.460 1.00 74.50 168 SER A N 1
ATOM 1289 C CA . SER A 1 168 ? 2.566 -2.606 14.434 1.00 74.50 168 SER A CA 1
ATOM 1290 C C . SER A 1 168 ? 3.979 -2.611 15.026 1.00 74.50 168 SER A C 1
ATOM 1292 O O . SER A 1 168 ? 4.256 -3.379 15.944 1.00 74.50 168 SER A O 1
ATOM 1294 N N . TRP A 1 169 ? 4.896 -1.783 14.517 1.00 74.75 169 TRP A N 1
ATOM 1295 C CA . TRP A 1 169 ? 6.321 -1.896 14.813 1.00 74.75 169 TRP A CA 1
ATOM 1296 C C . TRP A 1 169 ? 6.762 -0.813 15.784 1.00 74.75 169 TRP A C 1
ATOM 1298 O O . TRP A 1 169 ? 7.160 0.291 15.398 1.00 74.75 169 TRP A O 1
ATOM 1308 N N . ARG A 1 170 ? 6.737 -1.163 17.070 1.00 75.38 170 ARG A N 1
ATOM 1309 C CA . ARG A 1 170 ? 7.211 -0.302 18.155 1.00 75.38 170 ARG A CA 1
ATOM 1310 C C . ARG A 1 170 ? 8.575 -0.762 18.679 1.00 75.38 170 ARG A C 1
ATOM 1312 O O . ARG A 1 170 ? 8.884 -1.950 18.679 1.00 75.38 170 ARG A O 1
ATOM 1319 N N . ASP A 1 171 ? 9.415 0.181 19.094 1.00 76.50 171 ASP A N 1
ATOM 1320 C CA . ASP A 1 171 ? 10.642 -0.097 19.836 1.00 76.50 171 ASP A CA 1
ATOM 1321 C C . ASP A 1 171 ? 10.323 -0.520 21.283 1.00 76.50 171 ASP A C 1
ATOM 1323 O O . ASP A 1 171 ? 9.173 -0.480 21.725 1.00 76.50 171 ASP A O 1
ATOM 1327 N N . GLY A 1 172 ? 11.345 -0.911 22.052 1.00 73.19 172 GLY A N 1
ATOM 1328 C CA . GLY A 1 172 ? 11.181 -1.303 23.461 1.00 73.19 172 GLY A CA 1
ATOM 1329 C C . GLY A 1 172 ? 10.663 -0.188 24.384 1.00 73.19 172 GLY A C 1
ATOM 1330 O O . GLY A 1 172 ? 10.436 -0.435 25.564 1.00 73.19 172 GLY A O 1
ATOM 1331 N N . LEU A 1 173 ? 10.481 1.030 23.863 1.00 77.19 173 LEU A N 1
ATOM 1332 C CA . LEU A 1 173 ? 9.914 2.189 24.551 1.00 77.19 173 LEU A CA 1
ATOM 1333 C C . LEU A 1 173 ? 8.516 2.552 24.014 1.00 77.19 173 LEU A C 1
ATOM 1335 O O . LEU A 1 173 ? 7.990 3.611 24.356 1.00 77.19 173 LEU A O 1
ATOM 1339 N N . GLY A 1 174 ? 7.921 1.715 23.156 1.00 72.81 174 GLY A N 1
ATOM 1340 C CA . GLY A 1 174 ? 6.587 1.920 22.588 1.00 72.81 174 GLY A CA 1
ATOM 1341 C C . GLY A 1 174 ? 6.520 2.922 21.425 1.00 72.81 174 GLY A C 1
ATOM 1342 O O . GLY A 1 174 ? 5.420 3.272 20.990 1.00 72.81 174 GLY A O 1
ATOM 1343 N N . ARG A 1 175 ? 7.659 3.395 20.908 1.00 75.75 175 ARG A N 1
ATOM 1344 C CA . ARG A 1 175 ? 7.753 4.407 19.834 1.00 75.75 175 ARG A CA 1
ATOM 1345 C C . ARG A 1 175 ? 7.819 3.716 18.470 1.00 75.75 175 ARG A C 1
ATOM 1347 O O . ARG A 1 175 ? 8.352 2.615 18.420 1.00 75.75 175 ARG A O 1
ATOM 1354 N N . PRO A 1 176 ? 7.368 4.316 17.353 1.00 74.38 176 PRO A N 1
ATOM 1355 C CA . PRO A 1 176 ? 7.526 3.683 16.042 1.00 74.38 176 PRO A CA 1
ATOM 1356 C C . PRO A 1 176 ? 9.003 3.407 15.739 1.00 74.38 176 PRO A C 1
ATOM 1358 O O . PRO A 1 176 ? 9.873 4.264 15.947 1.00 74.38 176 PRO A O 1
ATOM 1361 N N . LYS A 1 177 ? 9.286 2.224 15.198 1.00 73.50 177 LYS A N 1
ATOM 1362 C CA . LYS A 1 177 ? 10.639 1.853 14.774 1.00 73.50 177 LYS A CA 1
ATOM 1363 C C . LYS A 1 177 ? 11.082 2.643 13.539 1.00 73.50 177 LYS A C 1
ATOM 1365 O O . LYS A 1 177 ? 12.239 3.056 13.470 1.00 73.50 177 LYS A O 1
ATOM 1370 N N . TYR A 1 178 ? 10.165 2.917 12.607 1.00 77.19 178 TYR A N 1
ATOM 1371 C CA . TYR A 1 178 ? 10.420 3.753 11.433 1.00 77.19 178 TYR A CA 1
ATOM 1372 C C . TYR A 1 178 ? 9.587 5.034 11.484 1.00 77.19 178 TYR A C 1
ATOM 1374 O O . TYR A 1 178 ? 8.375 5.017 11.292 1.00 77.19 178 TYR A O 1
ATOM 1382 N N . ARG A 1 179 ? 10.268 6.157 11.740 1.00 80.81 179 ARG A N 1
ATOM 1383 C CA . ARG A 1 179 ? 9.666 7.503 11.806 1.00 80.81 179 ARG A CA 1
ATOM 1384 C C . ARG A 1 179 ? 9.663 8.237 10.474 1.00 80.81 179 ARG A C 1
ATOM 1386 O O . ARG A 1 179 ? 8.846 9.118 10.253 1.00 80.81 179 ARG A O 1
ATOM 1393 N N . ASN A 1 180 ? 10.598 7.893 9.591 1.00 83.38 180 ASN A N 1
ATOM 1394 C CA . ASN A 1 180 ? 10.628 8.468 8.257 1.00 83.38 180 ASN A CA 1
ATOM 1395 C C . ASN A 1 180 ? 9.728 7.646 7.333 1.00 83.38 180 ASN A C 1
ATOM 1397 O O . ASN A 1 180 ? 10.157 6.640 6.766 1.00 83.38 180 ASN A O 1
ATOM 1401 N N . ILE A 1 181 ? 8.479 8.084 7.235 1.00 86.38 181 ILE A N 1
ATOM 1402 C CA . ILE A 1 181 ? 7.411 7.376 6.531 1.00 86.38 181 ILE A CA 1
ATOM 1403 C C . ILE A 1 181 ? 7.121 7.947 5.139 1.00 86.38 181 ILE A C 1
ATOM 1405 O O . ILE A 1 181 ? 6.229 7.447 4.471 1.00 86.38 181 ILE A O 1
ATOM 1409 N N . GLY A 1 182 ? 7.885 8.942 4.679 1.00 87.50 182 GLY A N 1
ATOM 1410 C CA . GLY A 1 182 ? 7.657 9.620 3.399 1.00 87.50 182 GLY A CA 1
ATOM 1411 C C . GLY A 1 182 ? 6.489 10.610 3.412 1.00 87.50 182 GLY A C 1
ATOM 1412 O O . GLY A 1 182 ? 5.926 10.910 4.468 1.00 87.50 182 GLY A O 1
ATOM 1413 N N . ASP A 1 183 ? 6.165 11.113 2.219 1.00 88.62 183 ASP A N 1
ATOM 1414 C CA . ASP A 1 183 ? 5.287 12.275 2.036 1.00 88.62 183 ASP A CA 1
ATOM 1415 C C . ASP A 1 183 ? 3.911 11.926 1.451 1.00 88.62 183 ASP A C 1
ATOM 1417 O O . ASP A 1 183 ? 2.921 12.552 1.836 1.00 88.62 183 ASP A O 1
ATOM 1421 N N . ASP A 1 184 ? 3.837 10.904 0.592 1.00 92.12 184 ASP A N 1
ATOM 1422 C CA . ASP A 1 184 ? 2.622 10.506 -0.123 1.00 92.12 184 ASP A CA 1
ATOM 1423 C C . ASP A 1 184 ? 2.233 9.052 0.154 1.00 92.12 184 ASP A C 1
ATOM 1425 O O . ASP A 1 184 ? 3.070 8.147 0.247 1.00 92.12 184 ASP A O 1
ATOM 1429 N N . PHE A 1 185 ? 0.926 8.819 0.239 1.00 94.50 185 PHE A N 1
ATOM 1430 C CA . PHE A 1 185 ? 0.330 7.554 0.654 1.00 94.50 185 PHE A CA 1
ATOM 1431 C C . PHE A 1 185 ? -0.904 7.223 -0.175 1.00 94.50 185 PHE A C 1
ATOM 1433 O O . PHE A 1 185 ? -1.651 8.118 -0.569 1.00 94.50 185 PHE A O 1
ATOM 1440 N N . VAL A 1 186 ? -1.168 5.931 -0.364 1.00 95.19 186 VAL A N 1
ATOM 1441 C CA . VAL A 1 186 ? -2.443 5.449 -0.904 1.00 95.19 186 VAL A CA 1
ATOM 1442 C C . VAL A 1 186 ? -3.205 4.716 0.189 1.00 95.19 186 VAL A C 1
ATOM 1444 O O . VAL A 1 186 ? -2.718 3.742 0.767 1.00 95.19 186 VAL A O 1
ATOM 1447 N N . VAL A 1 187 ? -4.413 5.198 0.465 1.00 94.62 187 VAL A N 1
ATOM 1448 C CA . VAL A 1 187 ? -5.357 4.608 1.412 1.00 94.62 187 VAL A CA 1
ATOM 1449 C C . VAL A 1 187 ? -6.411 3.829 0.640 1.00 94.62 187 VAL A C 1
ATOM 1451 O O . VAL A 1 187 ? -7.165 4.413 -0.136 1.00 94.62 187 VAL A O 1
ATOM 1454 N N . PHE A 1 188 ? -6.495 2.526 0.889 1.00 93.81 188 PHE A N 1
ATOM 1455 C CA . PHE A 1 188 ? -7.525 1.644 0.352 1.00 93.81 188 PHE A CA 1
ATOM 1456 C C . PHE A 1 188 ? -8.560 1.335 1.427 1.00 93.81 188 PHE A C 1
ATOM 1458 O O . PHE A 1 188 ? -8.225 0.824 2.499 1.00 93.81 188 PHE A O 1
ATOM 1465 N N . ILE A 1 189 ? -9.824 1.639 1.147 1.00 90.88 189 ILE A N 1
ATOM 1466 C CA . ILE A 1 189 ? -10.915 1.471 2.103 1.00 90.88 189 ILE A CA 1
ATOM 1467 C C . ILE A 1 189 ? -12.257 1.287 1.389 1.00 90.88 189 ILE A C 1
ATOM 1469 O O . ILE A 1 189 ? -12.571 2.025 0.463 1.00 90.88 189 ILE A O 1
ATOM 1473 N N . HIS A 1 190 ? -13.060 0.307 1.820 1.00 87.94 190 HIS A N 1
ATOM 1474 C CA . HIS A 1 190 ? -14.392 0.021 1.258 1.00 87.94 190 HIS A CA 1
ATOM 1475 C C . HIS A 1 190 ? -14.414 -0.152 -0.273 1.00 87.94 190 HIS A C 1
ATOM 1477 O O . HIS A 1 190 ? -15.387 0.208 -0.930 1.00 87.94 190 HIS A O 1
ATOM 1483 N N . GLY A 1 191 ? -13.346 -0.702 -0.853 1.00 88.38 191 GLY A N 1
ATOM 1484 C CA . GLY A 1 191 ? -13.241 -0.862 -2.304 1.00 88.38 191 GLY A CA 1
ATOM 1485 C C . GLY A 1 191 ? -12.811 0.390 -3.066 1.00 88.38 191 GLY A C 1
ATOM 1486 O O . GLY A 1 191 ? -12.783 0.355 -4.290 1.00 88.38 191 GLY A O 1
ATOM 1487 N N . SER A 1 192 ? -12.452 1.471 -2.376 1.00 88.19 192 SER A N 1
ATOM 1488 C CA . SER A 1 192 ? -11.955 2.714 -2.971 1.00 88.19 192 SER A CA 1
ATOM 1489 C C . SER A 1 192 ? -10.480 2.933 -2.633 1.00 88.19 192 SER A C 1
ATOM 1491 O O . SER A 1 192 ? -9.982 2.398 -1.641 1.00 88.19 192 SER A O 1
ATOM 1493 N N . ALA A 1 193 ? -9.791 3.736 -3.446 1.00 92.25 193 ALA A N 1
ATOM 1494 C CA . ALA A 1 193 ? -8.409 4.153 -3.233 1.00 92.25 193 ALA A CA 1
ATOM 1495 C C . ALA A 1 193 ? -8.313 5.686 -3.195 1.00 92.25 193 ALA A C 1
ATOM 1497 O O . ALA A 1 193 ? -8.970 6.378 -3.973 1.00 92.25 193 ALA A O 1
ATOM 1498 N N . HIS A 1 194 ? -7.493 6.216 -2.289 1.00 91.50 194 HIS A N 1
ATOM 1499 C CA . HIS A 1 194 ? -7.322 7.652 -2.082 1.00 91.50 194 HIS A CA 1
ATOM 1500 C C . HIS A 1 194 ? -5.843 7.995 -1.933 1.00 91.50 194 HIS A C 1
ATOM 1502 O O . HIS A 1 194 ? -5.179 7.481 -1.035 1.00 91.50 194 HIS A O 1
ATOM 1508 N N . LEU A 1 195 ? -5.346 8.899 -2.777 1.00 93.38 195 LEU A N 1
ATOM 1509 C CA . LEU A 1 195 ? -4.023 9.490 -2.610 1.00 93.38 195 LEU A CA 1
ATOM 1510 C C . LEU A 1 195 ? -4.083 10.565 -1.519 1.00 93.38 195 LEU A C 1
ATOM 1512 O O . LEU A 1 195 ? -4.951 11.439 -1.556 1.00 93.38 195 LEU A O 1
ATOM 1516 N N . MET A 1 196 ? -3.175 10.495 -0.552 1.00 94.31 196 MET A N 1
ATOM 1517 C CA . MET A 1 196 ? -3.102 11.416 0.578 1.00 94.31 196 MET A CA 1
ATOM 1518 C C . MET A 1 196 ? -1.660 11.834 0.834 1.00 94.31 196 MET A C 1
ATOM 1520 O O . MET A 1 196 ? -0.761 10.999 0.873 1.00 94.31 196 MET A O 1
ATOM 1524 N N . SER A 1 197 ? -1.463 13.119 1.104 1.00 94.12 197 SER A N 1
ATOM 1525 C CA . SER A 1 197 ? -0.238 13.613 1.732 1.00 94.12 197 SER A CA 1
ATOM 1526 C C . SER A 1 197 ? -0.167 13.196 3.203 1.00 94.12 197 SER A C 1
ATOM 1528 O O . SER A 1 197 ? -1.186 12.894 3.830 1.00 94.12 197 SER A O 1
ATOM 1530 N N . GLN A 1 198 ? 1.016 13.270 3.809 1.00 93.31 198 GLN A N 1
ATOM 1531 C CA . GLN A 1 198 ? 1.214 12.965 5.230 1.00 93.31 198 GLN A CA 1
ATOM 1532 C C . GLN A 1 198 ? 0.268 13.754 6.158 1.00 93.31 198 GLN A C 1
ATOM 1534 O O . GLN A 1 198 ? -0.255 13.209 7.131 1.00 93.31 198 GLN A O 1
ATOM 1539 N N . GLY A 1 199 ? 0.013 15.032 5.856 1.00 93.81 199 GLY A N 1
ATOM 1540 C CA . GLY A 1 199 ? -0.907 15.867 6.634 1.00 93.81 199 GLY A CA 1
ATOM 1541 C C . GLY A 1 199 ? -2.363 15.399 6.542 1.00 93.81 199 GLY A C 1
ATOM 1542 O O . GLY A 1 199 ? -3.056 15.327 7.559 1.00 93.81 199 GLY A O 1
ATOM 1543 N N . GLU A 1 200 ? -2.812 15.031 5.338 1.00 94.38 200 GLU A N 1
ATOM 1544 C CA . GLU A 1 200 ? -4.142 14.451 5.106 1.00 94.38 200 GLU A CA 1
ATOM 1545 C C . GLU A 1 200 ? -4.265 13.084 5.789 1.00 94.38 200 GLU A C 1
ATOM 1547 O O . GLU A 1 200 ? -5.265 12.821 6.457 1.00 94.38 200 GLU A O 1
ATOM 1552 N N . LEU A 1 201 ? -3.215 12.260 5.723 1.00 94.00 201 LEU A N 1
ATOM 1553 C CA . LEU A 1 201 ? -3.168 10.960 6.382 1.00 94.00 201 LEU A CA 1
ATOM 1554 C C . LEU A 1 201 ? -3.244 11.089 7.909 1.00 94.00 201 LEU A C 1
ATOM 1556 O O . LEU A 1 201 ? -4.011 10.379 8.556 1.00 94.00 201 LEU A O 1
ATOM 1560 N N . LYS A 1 202 ? -2.515 12.036 8.505 1.00 93.75 202 LYS A N 1
ATOM 1561 C CA . LYS A 1 202 ? -2.587 12.304 9.948 1.00 93.75 202 LYS A CA 1
ATOM 1562 C C . LYS A 1 202 ? -3.998 12.683 10.389 1.00 93.75 202 LYS A C 1
ATOM 1564 O O . LYS A 1 202 ? -4.484 12.206 11.417 1.00 93.75 202 LYS A O 1
ATOM 1569 N N . GLN A 1 203 ? -4.676 13.520 9.605 1.00 92.62 203 GLN A N 1
ATOM 1570 C CA . GLN A 1 203 ? -6.069 13.861 9.868 1.00 92.62 203 GLN A CA 1
ATOM 1571 C C . GLN A 1 203 ? -6.985 12.642 9.683 1.00 92.62 203 GLN A C 1
ATOM 1573 O O . GLN A 1 203 ? -7.869 12.426 10.511 1.00 92.62 203 GLN A O 1
ATOM 1578 N N . PHE A 1 204 ? -6.748 11.816 8.660 1.00 91.56 204 PHE A N 1
ATOM 1579 C CA . PHE A 1 204 ? -7.480 10.570 8.440 1.00 91.56 204 PHE A CA 1
ATOM 1580 C C . PHE A 1 204 ? -7.388 9.644 9.661 1.00 91.56 204 PHE A C 1
ATOM 1582 O O . PHE A 1 204 ? -8.428 9.242 10.184 1.00 91.56 204 PHE A O 1
ATOM 1589 N N . TYR A 1 205 ? -6.183 9.402 10.192 1.00 90.44 205 TYR A N 1
ATOM 1590 C CA . TYR A 1 205 ? -5.970 8.625 11.421 1.00 90.44 205 TYR A CA 1
ATOM 1591 C C . TYR A 1 205 ? -6.818 9.154 12.580 1.00 90.44 205 TYR A C 1
ATOM 1593 O O . TYR A 1 205 ? -7.607 8.411 13.168 1.00 90.44 205 TYR A O 1
ATOM 1601 N N . ARG A 1 206 ? -6.753 10.467 12.831 1.00 89.19 206 ARG A N 1
ATOM 1602 C CA . ARG A 1 206 ? -7.539 11.122 13.883 1.00 89.19 206 ARG A CA 1
ATOM 1603 C C . ARG A 1 206 ? -9.045 10.914 13.706 1.00 89.19 206 ARG A C 1
ATOM 1605 O O . ARG A 1 206 ? -9.731 10.611 14.677 1.00 89.19 206 ARG A O 1
ATOM 1612 N N . THR A 1 207 ? -9.572 11.062 12.488 1.00 86.56 207 THR A N 1
ATOM 1613 C CA . THR A 1 207 ? -11.015 10.879 12.219 1.00 86.56 207 THR A CA 1
ATOM 1614 C C . THR A 1 207 ? -11.488 9.436 12.370 1.00 86.56 207 THR A C 1
ATOM 1616 O O . THR A 1 207 ? -12.680 9.201 12.545 1.00 86.56 207 THR A O 1
ATOM 1619 N N . ARG A 1 208 ? -10.566 8.471 12.314 1.00 84.94 208 ARG A N 1
ATOM 1620 C CA . ARG A 1 208 ? -10.839 7.038 12.466 1.00 84.94 208 ARG A CA 1
ATOM 1621 C C . ARG A 1 208 ? -10.538 6.510 13.869 1.00 84.94 208 ARG A C 1
ATOM 1623 O O . ARG A 1 208 ? -10.649 5.307 14.084 1.00 84.94 208 ARG A O 1
ATOM 1630 N N . GLY A 1 209 ? -10.156 7.388 14.801 1.00 82.69 209 GLY A N 1
ATOM 1631 C CA . GLY A 1 209 ? -9.758 6.994 16.153 1.00 82.69 209 GLY A CA 1
ATOM 1632 C C . GLY A 1 209 ? -8.490 6.136 16.181 1.00 82.69 209 GLY A C 1
ATOM 1633 O O . GLY A 1 209 ? -8.334 5.326 17.086 1.00 82.69 209 GLY A O 1
ATOM 1634 N N . MET A 1 210 ? -7.619 6.276 15.178 1.00 84.69 210 MET A N 1
ATOM 1635 C CA . MET A 1 210 ? -6.348 5.558 15.091 1.00 84.69 210 MET A CA 1
ATOM 1636 C C . MET A 1 210 ? -5.214 6.436 15.623 1.00 84.69 210 MET A C 1
ATOM 1638 O O . MET A 1 210 ? -5.166 7.641 15.353 1.00 84.69 210 MET A O 1
ATOM 1642 N N . ASP A 1 211 ? -4.271 5.822 16.334 1.00 82.94 211 ASP A N 1
ATOM 1643 C CA . ASP A 1 211 ? -3.100 6.520 16.860 1.00 82.94 211 ASP A CA 1
ATOM 1644 C C . ASP A 1 211 ? -2.140 6.901 15.733 1.00 82.94 211 ASP A C 1
ATOM 1646 O O . ASP A 1 211 ? -1.595 6.047 15.035 1.00 82.94 211 ASP A O 1
ATOM 1650 N N . TRP A 1 212 ? -1.873 8.198 15.589 1.00 86.88 212 TRP A N 1
ATOM 1651 C CA . TRP A 1 212 ? -0.777 8.671 14.751 1.00 86.88 212 TRP A CA 1
ATOM 1652 C C . TRP A 1 212 ? 0.539 8.531 15.516 1.00 86.88 212 TRP A C 1
ATOM 1654 O O . TRP A 1 212 ? 0.834 9.333 16.405 1.00 86.88 212 TRP A O 1
ATOM 1664 N N . ILE A 1 213 ? 1.324 7.508 15.184 1.00 81.75 213 ILE A N 1
ATOM 1665 C CA . ILE A 1 213 ? 2.551 7.188 15.924 1.00 81.75 213 ILE A CA 1
ATOM 1666 C C . ILE A 1 213 ? 3.811 7.860 15.368 1.00 81.75 213 ILE A C 1
ATOM 1668 O O . ILE A 1 213 ? 4.846 7.754 16.017 1.00 81.75 213 ILE A O 1
ATOM 1672 N N . TYR A 1 214 ? 3.732 8.539 14.218 1.00 84.06 214 TYR A N 1
ATOM 1673 C CA . TYR A 1 214 ? 4.873 9.022 13.422 1.00 84.06 214 TYR A CA 1
ATOM 1674 C C . TYR A 1 214 ? 5.342 10.442 13.746 1.00 84.06 214 TYR A C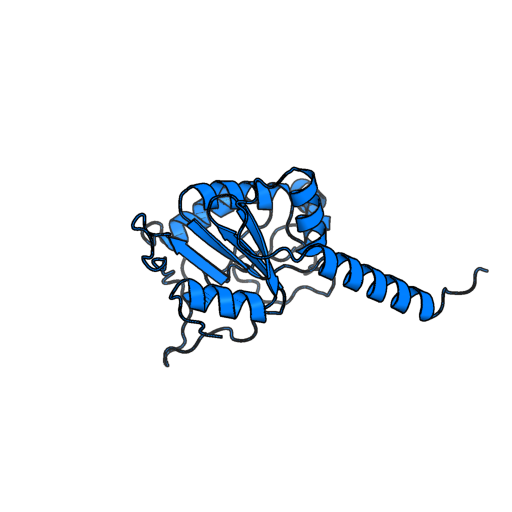 1
ATOM 1676 O O . TYR A 1 214 ? 4.482 11.346 13.888 1.00 84.06 214 TYR A O 1
#

Sequence (214 aa):
MAKPLGALGKQLDMALSDRRIRQARRPMSAQFMCTDSDIAALEGLSGMYAPDIEQLMHFASSGLLLIFRCPSEYSYAYAKSIQAGTARPKPAGVYQKSNEYGLLGKYVSDYDLMCIWRLSSEAGTAAVPLHTDWDGKRALDPHNPAEAVIGALNRKLLFRIQHGANDSWRDGLGRPKYRNIGDDFVVFIHGSAHLMSQGELKQFYRTRGMDWIY

Secondary structure (DSSP, 8-state):
-PPP--THHHHHHHHHHHHHHHHT---TTS-----HHHHHHHHHHH---HHHHHHHHHHHHTTEEEEEE---TTGGGGHHHHHTTSSEEPPTT--PPP-TTSEETTEEPPBEEEEEEEPPSSTTPPPEE------SSS---TTSHHHHHHHHHHTT-SSPB-S--GGG-B-TTSSBS-----SEEEEEETTEEEEEEHHHHHHHHHHTT-----

pLDDT: mean 75.18, std 18.27, range [34.78, 95.44]